Protein AF-A0A8S0FIH6-F1 (afdb_monomer_lite)

Structure (mmCIF, N/CA/C/O backbone):
data_AF-A0A8S0FIH6-F1
#
_entry.id   AF-A0A8S0FIH6-F1
#
loop_
_atom_site.group_PDB
_atom_site.id
_atom_site.type_symbol
_atom_site.label_atom_id
_atom_site.label_alt_id
_atom_site.label_comp_id
_atom_site.label_asym_id
_atom_site.label_entity_id
_atom_site.label_seq_id
_atom_site.pdbx_PDB_ins_code
_atom_site.Cartn_x
_atom_site.Cartn_y
_atom_site.Cartn_z
_atom_site.occupancy
_atom_site.B_iso_or_equiv
_atom_site.auth_seq_id
_atom_site.auth_comp_id
_atom_site.auth_asym_id
_atom_site.auth_atom_id
_atom_site.pdbx_PDB_model_num
ATOM 1 N N . MET A 1 1 ? -17.548 -8.445 -8.875 1.00 59.03 1 MET A N 1
ATOM 2 C CA . MET A 1 1 ? -16.169 -8.984 -8.831 1.00 59.03 1 MET A CA 1
ATOM 3 C C . MET A 1 1 ? -16.052 -10.213 -7.927 1.00 59.03 1 MET A C 1
ATOM 5 O O . MET A 1 1 ? -15.761 -11.276 -8.454 1.00 59.03 1 MET A O 1
ATOM 9 N N . ALA A 1 2 ? -16.353 -10.124 -6.624 1.00 63.91 2 ALA A N 1
ATOM 10 C CA . ALA A 1 2 ? -16.199 -11.248 -5.680 1.00 63.91 2 ALA A CA 1
ATOM 11 C C . ALA A 1 2 ? -16.937 -12.553 -6.061 1.00 63.91 2 ALA A C 1
ATOM 13 O O . ALA A 1 2 ? -16.395 -13.639 -5.888 1.00 63.91 2 ALA A O 1
ATOM 14 N N . SER A 1 3 ? -18.133 -12.471 -6.655 1.00 73.50 3 SER A N 1
ATOM 15 C CA . SER A 1 3 ? -18.874 -13.663 -7.098 1.00 73.50 3 SER A CA 1
ATOM 16 C C . SER A 1 3 ? -18.153 -14.450 -8.201 1.00 73.50 3 SER A C 1
ATOM 18 O O . SER A 1 3 ? -18.226 -15.672 -8.222 1.00 73.50 3 SER A O 1
ATOM 20 N N . ALA A 1 4 ? -17.428 -13.774 -9.102 1.00 76.06 4 ALA A N 1
ATOM 21 C CA . ALA A 1 4 ? -16.747 -14.427 -10.223 1.00 76.06 4 ALA A CA 1
ATOM 22 C C . ALA A 1 4 ? -15.552 -15.266 -9.754 1.00 76.06 4 ALA A C 1
ATOM 24 O O . ALA A 1 4 ? -15.369 -16.393 -10.209 1.00 76.06 4 ALA A O 1
ATOM 25 N N . THR A 1 5 ? -14.767 -14.745 -8.807 1.00 76.31 5 THR A N 1
ATOM 26 C CA . THR A 1 5 ? -13.623 -15.476 -8.248 1.00 76.31 5 THR A CA 1
ATOM 27 C C . THR A 1 5 ? -14.068 -16.649 -7.380 1.00 76.31 5 THR A C 1
ATOM 29 O O . THR A 1 5 ? -13.446 -17.707 -7.424 1.00 76.31 5 THR A O 1
ATOM 32 N N . GLN A 1 6 ? -15.189 -16.518 -6.668 1.00 77.12 6 GLN A N 1
ATOM 33 C CA . GLN A 1 6 ? -15.766 -17.615 -5.890 1.00 77.12 6 GLN A CA 1
ATOM 34 C C . GLN A 1 6 ? -16.326 -18.740 -6.776 1.00 77.12 6 GLN A C 1
ATOM 36 O O . GLN A 1 6 ? -16.062 -19.910 -6.510 1.00 77.12 6 GLN A O 1
ATOM 41 N N . ILE A 1 7 ? -17.043 -18.402 -7.855 1.00 81.19 7 ILE A N 1
ATOM 42 C CA . ILE A 1 7 ? -17.515 -19.390 -8.840 1.00 81.19 7 ILE A CA 1
ATOM 43 C C . ILE A 1 7 ? -16.327 -20.090 -9.500 1.00 81.19 7 ILE A C 1
ATOM 45 O O . ILE A 1 7 ? -16.330 -21.313 -9.598 1.00 81.19 7 ILE A O 1
ATOM 49 N N . GLY A 1 8 ? -15.299 -19.338 -9.904 1.00 78.38 8 GLY A N 1
ATOM 50 C CA . GLY A 1 8 ? -14.087 -19.914 -10.482 1.00 78.38 8 GLY A CA 1
ATOM 51 C C . GLY A 1 8 ? -13.432 -20.937 -9.552 1.00 78.38 8 GLY A C 1
ATOM 52 O O . GLY A 1 8 ? -13.087 -22.032 -9.994 1.00 78.38 8 GLY A O 1
ATOM 53 N N . ALA A 1 9 ? -13.326 -20.614 -8.259 1.00 78.00 9 ALA A N 1
ATOM 54 C CA . ALA A 1 9 ? -12.737 -21.512 -7.269 1.00 78.00 9 ALA A CA 1
ATOM 55 C C . ALA A 1 9 ? -13.544 -22.797 -7.088 1.00 78.00 9 ALA A C 1
ATOM 57 O O . ALA A 1 9 ? -12.965 -23.879 -7.047 1.00 78.00 9 ALA A O 1
ATOM 58 N N . LEU A 1 10 ? -14.873 -22.695 -7.047 1.00 82.50 10 LEU A N 1
ATOM 59 C CA . LEU A 1 10 ? -15.753 -23.861 -6.949 1.00 82.50 10 LEU A CA 1
ATOM 60 C C . LEU A 1 10 ? -15.742 -24.719 -8.220 1.00 82.50 10 LEU A C 1
ATOM 62 O O . LEU A 1 10 ? -15.857 -25.937 -8.138 1.00 82.50 10 LEU A O 1
ATOM 66 N N . ALA A 1 11 ? -15.595 -24.094 -9.387 1.00 84.12 11 ALA A N 1
ATOM 67 C CA . ALA A 1 11 ? -15.548 -24.772 -10.678 1.00 84.12 11 ALA A CA 1
ATOM 68 C C . ALA A 1 11 ? -14.166 -25.369 -11.013 1.00 84.12 11 ALA A C 1
ATOM 70 O O . ALA A 1 11 ? -14.038 -26.053 -12.026 1.00 84.12 11 ALA A O 1
ATOM 71 N N . GLY A 1 12 ? -13.136 -25.110 -10.197 1.00 81.31 12 GLY A N 1
ATOM 72 C CA . GLY A 1 12 ? -11.776 -25.601 -10.433 1.00 81.31 12 GLY A CA 1
ATOM 73 C C . GLY A 1 12 ? -11.140 -25.057 -11.717 1.00 81.31 12 GLY A C 1
ATOM 74 O O . GLY A 1 12 ? -10.350 -25.753 -12.352 1.00 81.31 12 GLY A O 1
ATOM 75 N N . VAL A 1 13 ? -11.507 -23.842 -12.141 1.00 86.06 13 VAL A N 1
ATOM 76 C CA . VAL A 1 13 ? -10.933 -23.240 -13.356 1.00 86.06 13 VAL A CA 1
ATOM 77 C C . VAL A 1 13 ? -9.484 -22.823 -13.120 1.00 86.06 13 VAL A C 1
ATOM 79 O O . VAL A 1 13 ? -9.113 -22.451 -12.014 1.00 86.06 13 VAL A O 1
ATOM 82 N N . SER A 1 14 ? -8.662 -22.819 -14.167 1.00 83.62 14 SER A N 1
ATOM 83 C CA . SER A 1 14 ? -7.271 -22.351 -14.071 1.00 83.62 14 SER A CA 1
ATOM 84 C C . SER A 1 14 ? -7.141 -20.825 -14.071 1.00 83.62 14 SER A C 1
ATOM 86 O O . SER A 1 14 ? -6.125 -20.292 -13.634 1.00 83.62 14 SER A O 1
ATOM 88 N N . ARG A 1 15 ? -8.155 -20.096 -14.563 1.00 86.38 15 ARG A N 1
ATOM 89 C CA . ARG A 1 15 ? -8.112 -18.634 -14.686 1.00 86.38 15 ARG A CA 1
ATOM 90 C C . ARG A 1 15 ? -9.481 -17.987 -14.540 1.00 86.38 15 ARG A C 1
ATOM 92 O O . ARG A 1 15 ? -10.463 -18.459 -15.107 1.00 86.38 15 ARG A O 1
ATOM 99 N N . VAL A 1 16 ? -9.508 -16.840 -13.868 1.00 88.81 16 VAL A N 1
ATOM 100 C CA . VAL A 1 16 ? -10.647 -15.917 -13.833 1.00 88.81 16 VAL A CA 1
ATOM 101 C C . VAL A 1 16 ? -10.225 -14.585 -14.446 1.00 88.81 16 VAL A C 1
ATOM 103 O O . VAL A 1 16 ? -9.198 -14.018 -14.080 1.00 88.81 16 VAL A O 1
ATOM 106 N N . THR A 1 17 ? -11.028 -14.059 -15.370 1.00 88.56 17 THR A N 1
ATOM 107 C CA . THR A 1 17 ? -10.822 -12.724 -15.944 1.00 88.56 17 THR A CA 1
ATOM 108 C C . THR A 1 17 ? -11.896 -11.772 -15.436 1.00 88.56 17 THR A C 1
ATOM 110 O O . THR A 1 17 ? -13.088 -12.028 -15.599 1.00 88.56 17 THR A O 1
ATOM 113 N N . ILE A 1 18 ? -11.475 -10.664 -14.833 1.00 87.19 18 ILE A N 1
ATOM 114 C CA . ILE A 1 18 ? -12.343 -9.551 -14.466 1.00 87.19 18 ILE A CA 1
ATOM 115 C C . ILE A 1 18 ? -12.247 -8.502 -15.563 1.00 87.19 18 ILE A C 1
ATOM 117 O O . ILE A 1 18 ? -11.174 -7.965 -15.839 1.00 87.19 18 ILE A O 1
ATOM 121 N N . TRP A 1 19 ? -13.394 -8.210 -16.157 1.00 85.94 19 TRP A N 1
ATOM 122 C CA . TRP A 1 19 ? -13.560 -7.147 -17.133 1.00 85.94 19 TRP A CA 1
ATOM 123 C C . TRP A 1 19 ? -14.072 -5.890 -16.422 1.00 85.94 19 TRP A C 1
ATOM 125 O O . TRP A 1 19 ? -15.093 -5.946 -15.733 1.00 85.94 19 TRP A O 1
ATOM 135 N N . SER A 1 20 ? -13.347 -4.779 -16.550 1.00 84.19 20 SER A N 1
ATOM 136 C CA . SER A 1 20 ? -13.698 -3.475 -15.972 1.00 84.19 20 SER A CA 1
ATOM 137 C C . SER A 1 20 ? -13.617 -2.361 -17.025 1.00 84.19 20 SER A C 1
ATOM 139 O O . SER A 1 20 ? -13.555 -2.631 -18.228 1.00 84.19 20 SER A O 1
ATOM 141 N N . ASP A 1 21 ? -13.685 -1.107 -16.585 1.00 81.88 21 ASP A N 1
ATOM 142 C CA . ASP A 1 21 ? -13.523 0.108 -17.388 1.00 81.88 21 ASP A CA 1
ATOM 143 C C . ASP A 1 21 ? -12.054 0.542 -17.555 1.00 81.88 21 ASP A C 1
ATOM 145 O O . ASP A 1 21 ? -11.777 1.532 -18.229 1.00 81.88 21 ASP A O 1
ATOM 149 N N . VAL A 1 22 ? -11.106 -0.199 -16.972 1.00 80.12 22 VAL A N 1
ATOM 150 C CA . VAL A 1 22 ? -9.663 0.061 -17.055 1.00 80.12 22 VAL A CA 1
ATOM 151 C C . VAL A 1 22 ? -8.903 -1.193 -17.488 1.00 80.12 22 VAL A C 1
ATOM 153 O O . VAL A 1 22 ? -9.323 -2.315 -17.221 1.00 80.12 22 VAL A O 1
ATOM 156 N N . ALA A 1 23 ? -7.757 -1.019 -18.152 1.00 81.31 23 ALA A N 1
ATOM 157 C CA . ALA A 1 23 ? -6.967 -2.141 -18.678 1.00 81.31 23 ALA A CA 1
ATOM 158 C C . ALA A 1 23 ? -6.368 -3.040 -17.583 1.00 81.31 23 ALA A C 1
ATOM 160 O O . ALA A 1 23 ? -6.102 -4.214 -17.826 1.00 81.31 23 ALA A O 1
ATOM 161 N N . GLY A 1 24 ? -6.175 -2.512 -16.374 1.00 87.19 24 GLY A N 1
ATOM 162 C CA . GLY A 1 24 ? -5.597 -3.236 -15.250 1.00 87.19 24 GLY A CA 1
ATOM 163 C C . GLY A 1 24 ? -5.161 -2.294 -14.132 1.00 87.19 24 GLY A C 1
ATOM 164 O O . GLY A 1 24 ? -5.742 -1.223 -13.950 1.00 87.19 24 GLY A O 1
ATOM 165 N N . VAL A 1 25 ? -4.138 -2.698 -13.383 1.00 88.50 25 VAL A N 1
ATOM 166 C CA . VAL A 1 25 ? -3.516 -1.887 -12.331 1.00 88.50 25 VAL A CA 1
ATOM 167 C C . VAL A 1 25 ? -2.371 -1.074 -12.920 1.00 88.50 25 VAL A C 1
ATOM 169 O O . VAL A 1 25 ? -1.503 -1.612 -13.604 1.00 88.50 25 VAL A O 1
ATOM 172 N N . TYR A 1 26 ? -2.351 0.218 -12.615 1.00 88.25 26 TYR A N 1
ATOM 173 C CA . TYR A 1 26 ? -1.292 1.139 -13.010 1.00 88.25 26 TYR A CA 1
ATOM 174 C C . TYR A 1 26 ? -0.376 1.461 -11.822 1.00 88.25 26 TYR A C 1
ATOM 176 O O . TYR A 1 26 ? -0.773 1.331 -10.664 1.00 88.25 26 TYR A O 1
ATOM 184 N N . SER A 1 27 ? 0.841 1.930 -12.102 1.00 90.12 27 SER A N 1
ATOM 185 C CA . SER A 1 27 ? 1.808 2.387 -11.089 1.00 90.12 27 SER A CA 1
ATOM 186 C C . SER A 1 27 ? 1.328 3.596 -10.267 1.00 90.12 27 SER A C 1
ATOM 188 O O . SER A 1 27 ? 1.913 3.917 -9.239 1.00 90.12 27 SER A O 1
ATOM 190 N N . ALA A 1 28 ? 0.305 4.302 -10.743 1.00 91.12 28 ALA A N 1
ATOM 191 C CA . ALA A 1 28 ? -0.439 5.357 -10.058 1.00 91.12 28 ALA A CA 1
ATOM 192 C C . ALA A 1 28 ? -1.816 5.491 -10.724 1.00 91.12 28 ALA A C 1
ATOM 194 O O . ALA A 1 28 ? -2.019 4.931 -11.800 1.00 91.12 28 ALA A O 1
ATOM 195 N N . ASP A 1 29 ? -2.752 6.241 -10.136 1.00 88.62 29 ASP A N 1
ATOM 196 C CA . ASP A 1 29 ? -4.001 6.581 -10.833 1.00 88.62 29 ASP A CA 1
ATOM 197 C C . ASP A 1 29 ? -3.681 7.416 -12.095 1.00 88.62 29 ASP A C 1
ATOM 199 O O . ASP A 1 29 ? -3.200 8.548 -11.952 1.00 88.62 29 ASP A O 1
ATOM 203 N N . PRO A 1 30 ? -3.949 6.912 -13.319 1.00 86.38 30 PRO A N 1
ATOM 204 C CA . PRO A 1 30 ? -3.637 7.624 -14.560 1.00 86.38 30 PRO A CA 1
ATOM 205 C C . PRO A 1 30 ? -4.423 8.934 -14.722 1.00 86.38 30 PRO A C 1
ATOM 207 O O . PRO A 1 30 ? -4.057 9.775 -15.542 1.00 86.38 30 PRO A O 1
ATOM 210 N N . ARG A 1 31 ? -5.490 9.141 -13.935 1.00 86.00 31 ARG A N 1
ATOM 211 C CA . ARG A 1 31 ? -6.242 10.405 -13.887 1.00 86.00 31 ARG A CA 1
ATOM 212 C C . ARG A 1 31 ? -5.492 11.493 -13.112 1.00 86.00 31 ARG A C 1
ATOM 214 O O . ARG A 1 31 ? -5.654 12.663 -13.436 1.00 86.00 31 ARG A O 1
ATOM 221 N N . LYS A 1 32 ? -4.670 11.111 -12.122 1.00 86.94 32 LYS A N 1
ATOM 222 C CA . LYS A 1 32 ? -3.845 12.021 -11.298 1.00 86.94 32 LYS A CA 1
ATOM 223 C C . LYS A 1 32 ? -2.401 12.125 -11.802 1.00 86.94 32 LYS A C 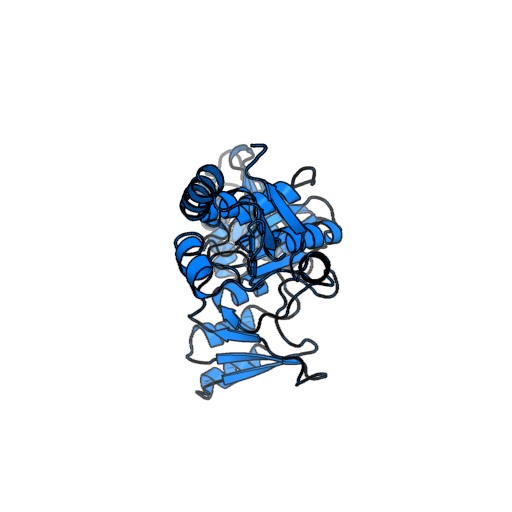1
ATOM 225 O O . LYS A 1 32 ? -1.750 13.150 -11.620 1.00 86.94 32 LYS A O 1
ATOM 230 N N . VAL A 1 33 ? -1.877 11.066 -12.422 1.00 89.00 33 VAL A N 1
ATOM 231 C CA . VAL A 1 33 ? -0.487 10.976 -12.887 1.00 89.00 33 VAL A CA 1
ATOM 232 C C . VAL A 1 33 ? -0.456 10.535 -14.348 1.00 89.00 33 VAL A C 1
ATOM 234 O O . VAL A 1 33 ? -0.710 9.377 -14.660 1.00 89.00 33 VAL A O 1
ATOM 237 N N . LYS A 1 34 ? -0.105 11.454 -15.254 1.00 83.94 34 LYS A N 1
ATOM 238 C CA . LYS A 1 34 ? -0.126 11.201 -16.707 1.00 83.94 34 LYS A CA 1
ATOM 239 C C . LYS A 1 34 ? 0.860 10.121 -17.159 1.00 83.94 34 LYS A C 1
ATOM 241 O O . LYS A 1 34 ? 0.544 9.364 -18.068 1.00 83.94 34 LYS A O 1
ATOM 246 N N . ASP A 1 35 ? 2.009 10.029 -16.495 1.00 82.25 35 ASP A N 1
ATOM 247 C CA . ASP A 1 35 ? 3.067 9.060 -16.808 1.00 82.25 35 ASP A CA 1
ATOM 248 C C . ASP A 1 35 ? 2.856 7.707 -16.096 1.00 82.25 35 ASP A C 1
ATOM 250 O O . ASP A 1 35 ? 3.792 6.923 -15.939 1.00 82.25 35 ASP A O 1
ATOM 254 N N . ALA A 1 36 ? 1.645 7.425 -15.600 1.00 85.56 36 ALA A N 1
ATOM 255 C CA . ALA A 1 36 ? 1.346 6.155 -14.953 1.00 85.56 36 ALA A CA 1
ATOM 256 C C . ALA A 1 36 ? 1.434 4.990 -15.954 1.00 85.56 36 ALA A C 1
ATOM 258 O O . ALA A 1 36 ? 0.768 4.978 -16.989 1.00 85.56 36 ALA A O 1
ATOM 259 N N . CYS A 1 37 ? 2.210 3.966 -15.606 1.00 85.56 37 CYS A N 1
ATOM 260 C CA . CYS A 1 37 ? 2.438 2.797 -16.450 1.00 85.56 37 CYS A CA 1
ATOM 261 C C . CYS A 1 37 ? 1.528 1.636 -16.040 1.00 85.56 37 CYS A C 1
ATOM 263 O O . CYS A 1 37 ? 1.366 1.367 -14.848 1.00 85.56 37 CYS A O 1
ATOM 265 N N . LEU A 1 38 ? 0.973 0.918 -17.021 1.00 85.62 38 LEU A N 1
ATOM 266 C CA . LEU A 1 38 ? 0.233 -0.322 -16.781 1.00 85.62 38 LEU A CA 1
ATOM 267 C C . LEU A 1 38 ? 1.194 -1.405 -16.269 1.00 85.62 38 LEU A C 1
ATOM 269 O O . LEU A 1 38 ? 2.239 -1.648 -16.873 1.00 85.62 38 LEU A O 1
ATOM 273 N N . LEU A 1 39 ? 0.827 -2.080 -15.181 1.00 86.69 39 LEU A N 1
ATOM 274 C CA . LEU A 1 39 ? 1.594 -3.188 -14.623 1.00 86.69 39 LEU A CA 1
ATOM 275 C C . LEU A 1 39 ? 1.114 -4.504 -15.256 1.00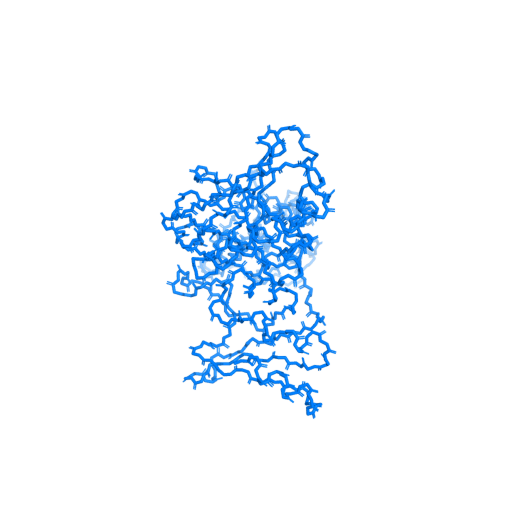 86.69 39 LEU A C 1
ATOM 277 O O . LEU A 1 39 ? -0.019 -4.916 -14.995 1.00 86.69 39 LEU A O 1
ATOM 281 N N . PRO A 1 40 ? 1.931 -5.194 -16.075 1.00 84.00 40 PRO A N 1
ATOM 282 C CA . PRO A 1 40 ? 1.511 -6.438 -16.725 1.00 84.00 40 PRO A CA 1
ATOM 283 C C . PRO A 1 40 ? 1.369 -7.596 -15.729 1.00 84.00 40 PRO A C 1
ATOM 285 O O . PRO A 1 40 ? 0.580 -8.517 -15.946 1.00 84.00 40 PRO A O 1
ATOM 288 N N . LEU A 1 41 ? 2.116 -7.533 -14.626 1.00 84.94 41 LEU A N 1
ATOM 289 C CA . LEU A 1 41 ? 2.153 -8.534 -13.574 1.00 84.94 41 LEU A CA 1
ATOM 290 C C . LEU A 1 41 ? 2.141 -7.847 -12.206 1.00 84.94 41 LEU A C 1
ATOM 292 O O . LEU A 1 41 ? 2.854 -6.862 -12.007 1.00 84.94 41 LEU A O 1
ATOM 296 N N . LEU A 1 42 ? 1.354 -8.377 -11.273 1.00 86.38 42 LEU A N 1
ATOM 297 C CA . LEU A 1 42 ? 1.264 -7.900 -9.896 1.00 86.38 42 LEU A CA 1
ATOM 298 C C . LEU A 1 42 ? 1.200 -9.092 -8.939 1.00 86.38 42 LEU A C 1
ATOM 300 O O . LEU A 1 42 ? 0.510 -10.075 -9.215 1.00 86.38 42 LEU A O 1
ATOM 304 N N . ARG A 1 43 ? 1.895 -9.024 -7.803 1.00 86.25 43 ARG A N 1
ATOM 305 C CA . ARG A 1 43 ? 1.789 -10.093 -6.808 1.00 86.25 43 ARG A CA 1
ATOM 306 C C . ARG A 1 43 ? 0.448 -10.025 -6.085 1.00 86.25 43 ARG A C 1
ATOM 308 O O . ARG A 1 43 ? -0.116 -8.951 -5.881 1.00 86.25 43 ARG A O 1
ATOM 315 N N . LEU A 1 44 ? -0.055 -11.174 -5.650 1.00 86.94 44 LEU A N 1
ATOM 316 C CA . LEU A 1 44 ? -1.323 -11.260 -4.927 1.00 86.94 44 LEU A CA 1
ATOM 317 C C . LEU A 1 44 ? -1.318 -10.464 -3.613 1.00 86.94 44 LEU A C 1
ATOM 319 O O . LEU A 1 44 ? -2.338 -9.881 -3.244 1.00 86.94 44 LEU A O 1
ATOM 323 N N . ASP A 1 45 ? -0.188 -10.425 -2.913 1.00 87.25 45 ASP A N 1
ATOM 324 C CA . ASP A 1 45 ? -0.023 -9.668 -1.673 1.00 87.25 45 ASP A CA 1
ATOM 325 C C . ASP A 1 45 ? 0.001 -8.150 -1.929 1.00 87.25 45 ASP A C 1
ATOM 327 O O . ASP A 1 45 ? -0.717 -7.408 -1.262 1.00 87.25 45 ASP A O 1
ATOM 331 N N . GLU A 1 46 ? 0.696 -7.695 -2.974 1.00 89.25 46 GLU A N 1
ATOM 332 C CA . GLU A 1 46 ? 0.652 -6.304 -3.453 1.00 89.25 46 GLU A CA 1
ATOM 333 C C . GLU A 1 46 ? -0.759 -5.893 -3.895 1.00 89.25 46 GLU A C 1
ATOM 335 O O . GLU A 1 46 ? -1.235 -4.819 -3.533 1.00 89.25 46 GLU A O 1
ATOM 340 N N . ALA A 1 47 ? -1.458 -6.757 -4.635 1.00 89.12 47 ALA A N 1
ATOM 341 C CA . ALA A 1 47 ? -2.839 -6.531 -5.055 1.00 89.12 47 ALA A CA 1
ATOM 342 C C . ALA A 1 47 ? -3.792 -6.446 -3.853 1.00 89.12 47 ALA A C 1
ATOM 344 O O . ALA A 1 47 ? -4.691 -5.605 -3.835 1.00 89.12 47 ALA A O 1
ATOM 345 N N . SER A 1 48 ? -3.588 -7.296 -2.842 1.00 88.31 48 SER A N 1
ATOM 346 C CA . SER A 1 48 ? -4.383 -7.305 -1.608 1.00 88.31 48 SER A CA 1
ATOM 347 C C . SER A 1 48 ? -4.166 -6.036 -0.796 1.00 88.31 48 SER A C 1
ATOM 349 O O . SER A 1 48 ? -5.124 -5.447 -0.294 1.00 88.31 48 SER A O 1
ATOM 351 N N . GLU A 1 49 ? -2.918 -5.586 -0.709 1.00 90.12 49 GLU A N 1
ATOM 352 C CA . GLU A 1 49 ? -2.556 -4.373 0.010 1.00 90.12 49 GLU A CA 1
ATOM 353 C C . GLU A 1 49 ? -3.042 -3.112 -0.719 1.00 90.12 49 GLU A C 1
ATOM 355 O O . GLU A 1 49 ? -3.583 -2.200 -0.092 1.00 90.12 49 GLU A O 1
ATOM 360 N N . LEU A 1 50 ? -2.962 -3.091 -2.052 1.00 90.31 50 LEU A N 1
ATOM 361 C CA . LEU A 1 50 ? -3.534 -2.031 -2.880 1.00 90.31 50 LEU A CA 1
ATOM 362 C C . LEU A 1 50 ? -5.067 -1.968 -2.751 1.00 90.31 50 LEU A C 1
ATOM 364 O O . LEU A 1 50 ? -5.635 -0.883 -2.634 1.00 90.31 50 LEU A O 1
ATOM 368 N N . ALA A 1 51 ? -5.738 -3.123 -2.745 1.00 87.50 51 ALA A N 1
ATOM 369 C CA . ALA A 1 51 ? -7.186 -3.211 -2.569 1.00 87.50 51 ALA A CA 1
ATOM 370 C C . ALA A 1 51 ? -7.633 -2.727 -1.181 1.00 87.50 51 ALA A C 1
ATOM 372 O O . ALA A 1 51 ? -8.711 -2.152 -1.041 1.00 87.50 51 ALA A O 1
ATOM 373 N N . ARG A 1 52 ? -6.803 -2.943 -0.150 1.00 88.12 52 ARG A N 1
ATOM 374 C CA . ARG A 1 52 ? -7.019 -2.379 1.187 1.00 88.12 52 ARG A CA 1
ATOM 375 C C . ARG A 1 52 ? -6.862 -0.862 1.179 1.00 88.12 52 ARG A C 1
ATOM 377 O O . ARG A 1 52 ? -7.694 -0.185 1.761 1.00 88.12 52 ARG A O 1
ATOM 384 N N . LEU A 1 53 ? -5.844 -0.331 0.501 1.00 88.31 53 LEU A N 1
ATOM 385 C CA . LEU A 1 53 ? -5.579 1.109 0.362 1.00 88.31 53 LEU A CA 1
ATOM 386 C C . LEU A 1 53 ? -6.490 1.806 -0.669 1.00 88.31 53 LEU A C 1
ATOM 388 O O . LEU A 1 53 ? -6.132 2.855 -1.204 1.00 88.31 53 LEU A O 1
ATOM 392 N N . ALA A 1 54 ? -7.673 1.227 -0.909 1.00 63.53 54 ALA A N 1
ATOM 393 C CA . ALA A 1 54 ? -8.769 1.790 -1.688 1.00 63.53 54 ALA A CA 1
ATOM 394 C C . ALA A 1 54 ? -8.385 2.201 -3.120 1.00 63.53 54 ALA A C 1
ATOM 396 O O . ALA A 1 54 ? -8.744 3.279 -3.591 1.00 63.53 54 ALA A O 1
ATOM 397 N N . ALA A 1 55 ? -7.694 1.322 -3.854 1.00 61.50 55 ALA A N 1
ATOM 398 C CA . ALA A 1 55 ? -7.634 1.477 -5.302 1.00 61.50 55 ALA A CA 1
ATOM 399 C C . ALA A 1 55 ? -9.003 1.148 -5.930 1.00 61.50 55 ALA A C 1
ATOM 401 O O . ALA A 1 55 ? -9.517 0.047 -5.715 1.00 61.50 55 ALA A O 1
ATOM 402 N N . PRO A 1 56 ? -9.571 2.029 -6.775 1.00 56.34 56 PRO A N 1
ATOM 403 C CA . PRO A 1 56 ? -10.920 1.872 -7.337 1.00 56.34 56 PRO A CA 1
ATOM 404 C C . PRO A 1 56 ? -11.110 0.613 -8.205 1.00 56.34 56 PRO A C 1
ATOM 406 O O . PRO A 1 56 ? -12.233 0.247 -8.538 1.00 56.34 56 PRO A O 1
ATOM 409 N N . VAL A 1 57 ? -10.022 -0.071 -8.566 1.00 57.84 57 VAL A N 1
ATOM 410 C CA . VAL A 1 57 ? -10.002 -1.192 -9.516 1.00 57.84 57 VAL A CA 1
ATOM 411 C C . VAL A 1 57 ? -10.135 -2.559 -8.832 1.00 57.84 57 VAL A C 1
ATOM 413 O O . VAL A 1 57 ? -10.611 -3.512 -9.448 1.00 57.84 57 VAL A O 1
ATOM 416 N N . LEU A 1 58 ? -9.735 -2.690 -7.561 1.00 68.25 58 LEU A N 1
ATOM 417 C CA . LEU A 1 58 ? -9.652 -3.980 -6.869 1.00 68.25 58 LEU A CA 1
ATOM 418 C C . LEU A 1 58 ? -10.279 -3.909 -5.481 1.00 68.25 58 LEU A C 1
ATOM 420 O O . LEU A 1 58 ? -9.860 -3.135 -4.631 1.00 68.25 58 LEU A O 1
ATOM 424 N N . HIS A 1 59 ? -11.247 -4.788 -5.222 1.00 70.25 59 HIS A N 1
ATOM 425 C CA . HIS A 1 59 ? -11.846 -4.930 -3.896 1.00 70.25 59 HIS A CA 1
ATOM 426 C C . HIS A 1 59 ? -11.271 -6.156 -3.182 1.00 70.25 59 HIS A C 1
ATOM 428 O O . HIS A 1 59 ? -11.296 -7.246 -3.756 1.00 70.25 59 HIS A O 1
ATOM 434 N N . ALA A 1 60 ? -10.838 -6.022 -1.923 1.00 67.44 60 ALA A N 1
ATOM 435 C CA . ALA A 1 60 ? -10.147 -7.081 -1.172 1.00 67.44 60 ALA A CA 1
ATOM 436 C C . ALA A 1 60 ? -10.916 -8.421 -1.149 1.00 67.44 60 ALA A C 1
ATOM 438 O O . ALA A 1 60 ? -10.337 -9.486 -1.356 1.00 67.44 60 ALA A O 1
ATOM 439 N N . ARG A 1 61 ? -12.253 -8.369 -1.022 1.00 66.88 61 ARG A N 1
ATOM 440 C CA . ARG A 1 61 ? -13.142 -9.555 -1.091 1.00 66.88 61 ARG A CA 1
ATOM 441 C C . ARG A 1 61 ? -13.043 -10.348 -2.401 1.00 66.88 61 ARG A C 1
ATOM 443 O O . ARG A 1 61 ? -13.411 -11.513 -2.439 1.00 66.88 61 ARG A O 1
ATOM 450 N N . THR A 1 62 ? -12.576 -9.727 -3.479 1.00 71.31 62 THR A N 1
ATOM 451 C CA . THR A 1 62 ? -12.388 -10.383 -4.780 1.00 71.31 62 THR A CA 1
ATOM 452 C C . THR A 1 62 ? -11.162 -11.287 -4.783 1.00 71.31 62 THR A C 1
ATOM 454 O O . THR A 1 62 ? -11.173 -12.315 -5.454 1.00 71.31 62 THR A O 1
ATOM 457 N N . LEU A 1 63 ? -10.129 -10.923 -4.023 1.00 76.31 63 LEU A N 1
ATOM 458 C CA . LEU A 1 63 ? -8.859 -11.644 -3.974 1.00 76.31 63 LEU A CA 1
ATOM 459 C C . LEU A 1 63 ? -8.905 -12.825 -2.998 1.00 76.31 63 LEU A C 1
ATOM 461 O O . LEU A 1 63 ? -8.214 -13.811 -3.214 1.00 76.31 63 LEU A O 1
ATOM 465 N N . GLN A 1 64 ? -9.769 -12.777 -1.979 1.00 74.50 64 GLN A N 1
ATOM 466 C CA . GLN A 1 64 ? -9.861 -13.814 -0.943 1.00 74.50 64 GLN A CA 1
ATOM 467 C C . GLN A 1 64 ? -10.090 -15.245 -1.481 1.00 74.50 64 GLN A C 1
ATOM 469 O O . GLN A 1 64 ? -9.380 -16.142 -1.026 1.00 74.50 64 GLN A O 1
ATOM 474 N N . PRO A 1 65 ? -10.994 -15.503 -2.454 1.00 67.69 65 PRO A N 1
ATOM 475 C CA . PRO A 1 65 ? -11.136 -16.840 -3.041 1.00 67.69 65 PRO A CA 1
ATOM 476 C C . PRO A 1 65 ? -9.879 -17.282 -3.798 1.00 67.69 65 PRO A C 1
ATOM 478 O O . PRO A 1 65 ? -9.495 -18.447 -3.740 1.00 67.69 65 PRO A O 1
ATOM 481 N N . VAL A 1 66 ? -9.203 -16.331 -4.450 1.00 74.12 66 VAL A N 1
ATOM 482 C CA . VAL A 1 66 ? -7.977 -16.571 -5.220 1.00 74.12 66 VAL A CA 1
ATOM 483 C C . VAL A 1 66 ? -6.806 -16.905 -4.294 1.00 74.12 66 VAL A C 1
ATOM 485 O O . VAL A 1 66 ? -6.010 -17.773 -4.628 1.00 74.12 66 VAL A O 1
ATOM 488 N N . SER A 1 67 ? -6.751 -16.321 -3.089 1.00 73.00 67 SER A N 1
ATOM 489 C CA . SER A 1 67 ? -5.741 -16.610 -2.058 1.00 73.00 67 SER A CA 1
ATOM 490 C C . SER A 1 67 ? -5.763 -18.045 -1.527 1.00 73.00 67 SER A C 1
ATOM 492 O O . SER A 1 67 ? -4.754 -18.503 -0.987 1.00 73.00 67 SER A O 1
ATOM 494 N N . GLY A 1 68 ? -6.848 -18.803 -1.731 1.00 69.75 68 GLY A N 1
ATOM 495 C CA . GLY A 1 68 ? -6.967 -20.227 -1.368 1.00 69.75 68 GLY A CA 1
ATOM 496 C C . GLY A 1 68 ? -6.798 -21.236 -2.519 1.00 69.75 68 GLY A C 1
ATOM 497 O O . GLY A 1 68 ? -6.541 -22.402 -2.250 1.00 69.75 68 GLY A O 1
ATOM 498 N N . SER A 1 69 ? -6.900 -20.798 -3.780 1.00 71.56 69 SER A N 1
ATOM 499 C CA . SER A 1 69 ? -6.840 -21.636 -4.994 1.00 71.56 69 SER A CA 1
ATOM 500 C C . SER A 1 69 ? -5.639 -21.396 -5.934 1.00 71.56 69 SER A C 1
ATOM 502 O O . SER A 1 69 ? -5.091 -20.298 -5.967 1.00 71.56 69 SER A O 1
ATOM 504 N N . GLU A 1 70 ? -5.342 -22.340 -6.828 1.00 75.50 70 GLU A N 1
ATOM 505 C CA . GLU A 1 70 ? -4.370 -22.208 -7.943 1.00 75.50 70 GLU A CA 1
ATOM 506 C C . GLU A 1 70 ? -4.884 -21.355 -9.130 1.00 75.50 70 GLU A C 1
ATOM 508 O O . GLU A 1 70 ? -4.455 -21.517 -10.268 1.00 75.50 70 GLU A O 1
ATOM 513 N N . ILE A 1 71 ? -5.860 -20.476 -8.895 1.00 81.31 71 ILE A N 1
ATOM 514 C CA . ILE A 1 71 ? -6.478 -19.663 -9.948 1.00 81.31 71 ILE A CA 1
ATOM 515 C C . ILE A 1 71 ? -5.600 -18.458 -10.262 1.00 81.31 71 ILE A C 1
ATOM 517 O O . ILE A 1 71 ? -5.332 -17.642 -9.381 1.00 81.31 71 ILE A O 1
ATOM 521 N N . ASP A 1 72 ? -5.285 -18.268 -11.540 1.00 81.88 72 ASP A N 1
ATOM 522 C CA . ASP A 1 72 ? -4.754 -17.001 -12.033 1.00 81.88 72 ASP A CA 1
ATOM 523 C C . ASP A 1 72 ? -5.875 -15.966 -12.164 1.00 81.88 72 ASP A C 1
ATOM 525 O O . ASP A 1 72 ? -6.923 -16.231 -12.765 1.00 81.88 72 ASP A O 1
ATOM 529 N N . LEU A 1 73 ? -5.644 -14.748 -11.676 1.00 88.00 73 LEU A N 1
ATOM 530 C CA . LEU A 1 73 ? -6.576 -13.640 -11.868 1.00 88.00 73 LEU A CA 1
ATOM 531 C C . LEU A 1 73 ? -6.039 -12.680 -12.932 1.00 88.00 73 LEU A C 1
ATOM 533 O O . LEU A 1 73 ? -4.897 -12.240 -12.866 1.00 88.00 73 LEU A O 1
ATOM 537 N N . GLN A 1 74 ? -6.864 -12.328 -13.914 1.00 89.25 74 GLN A N 1
ATOM 538 C CA . GLN A 1 74 ? -6.509 -11.367 -14.959 1.00 89.25 74 GLN A CA 1
ATOM 539 C C . GLN A 1 74 ? -7.491 -10.198 -14.970 1.00 89.25 74 GLN A C 1
ATOM 541 O O . GLN A 1 74 ? -8.700 -10.408 -14.935 1.00 89.25 74 GLN A O 1
ATOM 546 N N . LEU A 1 75 ? -6.982 -8.974 -15.056 1.00 89.06 75 LEU A N 1
ATOM 547 C CA . LEU A 1 75 ? -7.771 -7.753 -15.208 1.00 89.06 75 LEU A CA 1
ATOM 548 C C . LEU A 1 75 ? -7.669 -7.259 -16.649 1.00 89.06 75 LEU A C 1
ATOM 550 O O . LEU A 1 75 ? -6.563 -7.221 -17.191 1.00 89.06 75 LEU A O 1
ATOM 554 N N . ARG A 1 76 ? -8.801 -6.905 -17.265 1.00 88.00 76 ARG A N 1
ATOM 555 C CA . ARG A 1 76 ? -8.866 -6.368 -18.634 1.00 88.00 76 ARG A CA 1
ATOM 556 C C . ARG A 1 76 ? -9.905 -5.259 -18.755 1.00 88.00 76 ARG A C 1
ATOM 558 O O . ARG A 1 76 ? -10.900 -5.256 -18.032 1.00 88.00 76 ARG A O 1
ATOM 565 N N . CYS A 1 77 ? -9.716 -4.390 -19.745 1.00 87.19 77 CYS A N 1
ATOM 566 C CA . CYS A 1 77 ? -10.707 -3.382 -20.111 1.00 87.19 77 CYS A CA 1
ATOM 567 C C . CYS A 1 77 ? -11.752 -3.960 -21.070 1.00 87.19 77 CYS A C 1
ATOM 569 O O . CYS A 1 77 ? -11.402 -4.571 -22.079 1.00 87.19 77 CYS A O 1
ATOM 571 N N . SER A 1 78 ? -13.028 -3.701 -20.794 1.00 86.50 78 SER A N 1
ATOM 572 C CA . SER A 1 78 ? -14.154 -4.078 -21.663 1.00 86.50 78 SER A CA 1
ATOM 573 C C . SER A 1 78 ? -14.249 -3.200 -22.913 1.00 86.50 78 SER A C 1
ATOM 575 O O . SER A 1 78 ? -14.709 -3.660 -23.953 1.00 86.50 78 SER A O 1
ATOM 577 N N . TYR A 1 79 ? -13.813 -1.940 -22.815 1.00 84.06 79 TYR A N 1
ATOM 578 C CA . TYR A 1 79 ? -13.860 -0.970 -23.914 1.00 84.06 79 TYR A CA 1
ATOM 579 C C . TYR A 1 79 ? -12.650 -1.072 -24.846 1.00 84.06 79 TYR A C 1
ATOM 581 O O . TYR A 1 79 ? -12.755 -0.769 -26.031 1.00 84.06 79 TYR A O 1
ATOM 589 N N . THR A 1 80 ? -11.503 -1.501 -24.316 1.00 82.81 80 THR A N 1
ATOM 590 C CA . THR A 1 80 ? -10.224 -1.559 -25.037 1.00 82.81 80 THR A CA 1
ATOM 591 C C . THR A 1 80 ? -9.479 -2.871 -24.741 1.00 82.81 80 THR A C 1
ATOM 593 O O . THR A 1 80 ? -8.461 -2.875 -24.045 1.00 82.81 80 THR A O 1
ATOM 596 N N . PRO A 1 81 ? -9.954 -4.018 -25.268 1.00 81.88 81 PRO A N 1
ATOM 597 C CA . PRO A 1 81 ? -9.400 -5.336 -24.939 1.00 81.88 81 PRO A CA 1
ATOM 598 C C . PRO A 1 81 ? -7.916 -5.512 -25.292 1.00 81.88 81 PRO A C 1
ATOM 600 O O . PRO A 1 81 ? -7.234 -6.317 -24.653 1.00 81.88 81 PRO A O 1
ATOM 603 N N . ASP A 1 82 ? -7.421 -4.754 -26.274 1.00 82.88 82 ASP A N 1
ATOM 604 C CA . ASP A 1 82 ? -6.047 -4.825 -26.787 1.00 82.88 82 ASP A CA 1
ATOM 605 C C . ASP A 1 82 ? -5.066 -3.883 -26.062 1.00 82.88 82 ASP A C 1
ATOM 607 O O . ASP A 1 82 ? -3.867 -3.926 -26.320 1.00 82.88 82 ASP A O 1
ATOM 611 N N . GLN A 1 83 ? -5.533 -3.066 -25.106 1.00 77.50 83 GLN A N 1
ATOM 612 C CA . GLN A 1 83 ? -4.708 -2.095 -24.360 1.00 77.50 83 GLN A CA 1
ATOM 613 C C . GLN A 1 83 ? -3.777 -2.746 -23.313 1.00 77.50 83 GLN A C 1
ATOM 615 O O . GLN A 1 83 ? -3.085 -2.060 -22.562 1.00 77.50 83 GLN A O 1
ATOM 620 N N . GLY A 1 84 ? -3.748 -4.077 -23.259 1.00 85.69 84 GLY A N 1
ATOM 621 C CA . GLY A 1 84 ? -3.000 -4.858 -22.282 1.00 85.69 84 GLY A CA 1
ATOM 622 C C . GLY A 1 84 ? -3.874 -5.382 -21.144 1.00 85.69 84 GLY A C 1
ATOM 623 O O . GLY A 1 84 ? -5.103 -5.329 -21.183 1.00 85.69 84 GLY A O 1
ATOM 624 N N . SER A 1 85 ? -3.218 -5.968 -20.145 1.00 88.31 85 SER A N 1
ATOM 625 C CA . SER A 1 85 ? -3.875 -6.573 -18.986 1.00 88.31 85 SER A CA 1
ATOM 626 C C . SER A 1 85 ? -2.916 -6.664 -17.810 1.00 88.31 85 SER A C 1
ATOM 628 O O . SER A 1 85 ? -1.720 -6.844 -18.031 1.00 88.31 85 SER A O 1
ATOM 630 N N . THR A 1 86 ? -3.441 -6.674 -16.588 1.00 88.19 86 THR A N 1
ATOM 631 C CA . THR A 1 86 ? -2.669 -7.066 -15.399 1.00 88.19 86 THR A CA 1
ATOM 632 C C . THR A 1 86 ? -2.996 -8.503 -15.030 1.00 88.19 86 THR A C 1
ATOM 634 O O . THR A 1 86 ? -4.164 -8.837 -14.822 1.00 88.19 86 THR A O 1
ATOM 637 N N . ARG A 1 87 ? -1.979 -9.356 -14.914 1.00 87.94 87 ARG A N 1
ATOM 638 C CA . ARG A 1 87 ? -2.104 -10.691 -14.320 1.00 87.94 87 ARG A CA 1
ATOM 639 C C . ARG A 1 87 ? -1.689 -10.634 -12.850 1.00 87.94 87 ARG A C 1
ATOM 641 O O . ARG A 1 87 ? -0.675 -10.026 -12.521 1.00 87.94 87 ARG A O 1
ATOM 648 N N . ILE A 1 88 ? -2.488 -11.228 -11.973 1.00 87.81 88 ILE A N 1
ATOM 649 C CA . ILE A 1 88 ? -2.222 -11.325 -10.539 1.00 87.81 88 ILE A CA 1
ATOM 650 C C . ILE A 1 88 ? -1.833 -12.768 -10.231 1.00 87.81 88 ILE A C 1
ATOM 652 O O . ILE A 1 88 ? -2.621 -13.683 -10.466 1.00 87.81 88 ILE A O 1
ATOM 656 N N . GLU A 1 89 ? -0.627 -12.950 -9.697 1.00 82.00 89 GLU A N 1
ATOM 657 C CA . GLU A 1 89 ? -0.033 -14.259 -9.402 1.00 82.00 89 GLU A CA 1
ATOM 658 C C . GLU A 1 89 ? 0.393 -14.363 -7.932 1.00 82.00 89 GLU A C 1
ATOM 660 O O . GLU A 1 89 ? 0.725 -13.364 -7.289 1.00 82.00 89 GLU A O 1
ATOM 665 N N . ARG A 1 90 ? 0.422 -15.587 -7.385 1.00 75.50 90 ARG A N 1
ATOM 666 C CA . ARG A 1 90 ? 0.873 -15.833 -6.002 1.00 75.50 90 ARG A CA 1
ATOM 667 C C . ARG A 1 90 ? 2.369 -15.605 -5.826 1.00 75.50 90 ARG A C 1
ATOM 669 O O . ARG A 1 90 ? 2.771 -14.985 -4.846 1.00 75.50 90 ARG A O 1
ATOM 676 N N . VAL A 1 91 ? 3.186 -16.129 -6.741 1.00 66.31 91 VAL A N 1
ATOM 677 C CA . VAL A 1 91 ? 4.647 -16.046 -6.662 1.00 66.31 91 VAL A CA 1
ATOM 678 C C . VAL A 1 91 ? 5.251 -16.053 -8.067 1.00 66.31 91 VAL A C 1
ATOM 680 O O . VAL A 1 91 ? 5.310 -17.096 -8.702 1.00 66.31 91 VAL A O 1
ATOM 683 N N . LEU A 1 92 ? 5.738 -14.893 -8.512 1.00 54.25 92 LEU A N 1
ATOM 684 C CA . LEU A 1 92 ? 7.114 -14.640 -8.966 1.00 54.25 92 LEU A CA 1
ATOM 685 C C . LEU A 1 92 ? 7.180 -13.246 -9.602 1.00 54.25 92 LEU A C 1
ATOM 687 O O . LEU A 1 92 ? 6.631 -12.998 -10.666 1.00 54.25 92 LEU A O 1
ATOM 691 N N . ALA A 1 93 ? 7.935 -12.348 -8.973 1.00 48.56 93 ALA A N 1
ATOM 692 C CA . ALA A 1 93 ? 8.615 -11.261 -9.664 1.00 48.56 93 ALA A CA 1
ATOM 693 C C . ALA A 1 93 ? 9.877 -10.916 -8.873 1.00 48.56 93 ALA A C 1
ATOM 695 O O . ALA A 1 93 ? 9.812 -10.551 -7.696 1.00 48.56 93 ALA A O 1
ATOM 696 N N . SER A 1 94 ? 11.031 -11.048 -9.524 1.00 48.94 94 SER A N 1
ATOM 697 C CA . SER A 1 94 ? 12.268 -10.413 -9.089 1.00 48.94 94 SER A CA 1
ATOM 698 C C . SER A 1 94 ? 12.066 -8.898 -9.093 1.00 48.94 94 SER A C 1
ATOM 700 O O . SER A 1 94 ? 11.649 -8.313 -10.096 1.00 48.94 94 SER A O 1
ATOM 702 N N . GLY A 1 95 ? 12.349 -8.262 -7.965 1.00 57.16 95 GLY A N 1
ATOM 703 C CA . GLY A 1 95 ? 12.285 -6.815 -7.809 1.00 57.16 95 GLY A CA 1
ATOM 704 C C . GLY A 1 95 ? 11.731 -6.455 -6.443 1.00 57.16 95 GLY A C 1
ATOM 705 O O . GLY A 1 95 ? 10.581 -6.747 -6.133 1.00 57.16 95 GLY A O 1
ATOM 706 N N . THR A 1 96 ? 12.577 -5.839 -5.628 1.00 67.06 96 THR A N 1
ATOM 707 C CA . THR A 1 96 ? 12.240 -5.347 -4.293 1.00 67.06 96 THR A CA 1
ATOM 708 C C . THR A 1 96 ? 11.984 -3.851 -4.354 1.00 67.06 96 THR A C 1
ATOM 710 O O . THR A 1 96 ? 12.859 -3.094 -4.782 1.00 67.06 96 THR A O 1
ATOM 713 N N . GLY A 1 97 ? 10.827 -3.396 -3.884 1.00 83.62 97 GLY A N 1
ATOM 714 C CA . GLY A 1 97 ? 10.523 -1.972 -3.826 1.00 83.62 97 GLY A CA 1
ATOM 715 C C . GLY A 1 97 ? 9.088 -1.631 -4.196 1.00 83.62 97 GLY A C 1
ATOM 716 O O . GLY A 1 97 ? 8.266 -2.513 -4.406 1.00 83.62 97 GLY A O 1
ATOM 717 N N . ALA A 1 98 ? 8.794 -0.334 -4.272 1.00 87.25 98 ALA A N 1
ATOM 718 C CA . ALA A 1 98 ? 7.485 0.152 -4.661 1.00 87.25 98 ALA A CA 1
ATOM 719 C C . ALA A 1 98 ? 7.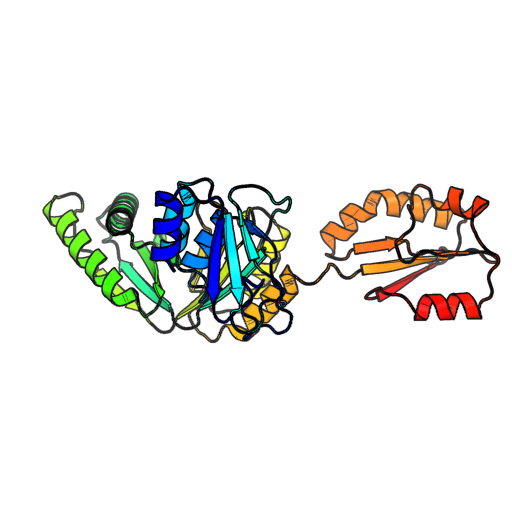209 -0.135 -6.139 1.00 87.25 98 ALA A C 1
ATOM 721 O O . ALA A 1 98 ? 8.064 0.061 -6.999 1.00 87.25 98 ALA A O 1
ATOM 722 N N . ARG A 1 99 ? 5.983 -0.577 -6.407 1.00 88.50 99 ARG A N 1
ATOM 723 C CA . ARG A 1 99 ? 5.413 -0.802 -7.740 1.00 88.50 99 ARG A CA 1
ATOM 724 C C . ARG A 1 99 ? 4.274 0.162 -8.033 1.00 88.50 99 ARG A C 1
ATOM 726 O O . ARG A 1 99 ? 4.021 0.477 -9.192 1.00 88.50 99 ARG A O 1
ATOM 733 N N . ILE A 1 100 ? 3.602 0.621 -6.979 1.00 92.25 100 ILE A N 1
ATOM 734 C CA . ILE A 1 100 ? 2.440 1.495 -7.054 1.00 92.25 100 ILE A CA 1
ATOM 735 C C . ILE A 1 100 ? 2.594 2.634 -6.043 1.00 92.25 100 ILE A C 1
ATOM 737 O O . ILE A 1 100 ? 3.049 2.418 -4.918 1.00 92.25 100 ILE A O 1
ATOM 741 N N . VAL A 1 101 ? 2.173 3.835 -6.423 1.00 93.81 101 VAL A N 1
ATOM 742 C CA . VAL A 1 101 ? 1.813 4.915 -5.498 1.00 93.81 101 VAL A CA 1
ATOM 743 C C . VAL A 1 101 ? 0.313 5.163 -5.584 1.00 93.81 101 VAL A C 1
ATOM 745 O O . VAL A 1 101 ? -0.267 5.148 -6.665 1.00 93.81 101 VAL A O 1
ATOM 748 N N . THR A 1 102 ? -0.330 5.377 -4.444 1.00 92.94 102 THR A N 1
ATOM 749 C CA . THR A 1 102 ? -1.773 5.625 -4.365 1.00 92.94 102 THR A CA 1
ATOM 750 C C . THR A 1 102 ? -2.076 6.722 -3.355 1.00 92.94 102 THR A C 1
ATOM 752 O O . THR A 1 102 ? -1.274 6.992 -2.455 1.00 92.94 102 THR A O 1
ATOM 755 N N . SER A 1 103 ? -3.218 7.384 -3.518 1.00 92.69 103 SER A N 1
ATOM 756 C CA . SER A 1 103 ? -3.685 8.399 -2.586 1.00 92.69 103 SER A CA 1
ATOM 757 C C . SER A 1 103 ? -5.200 8.429 -2.467 1.00 92.69 103 SER A C 1
ATOM 759 O O . SER A 1 103 ? -5.920 8.138 -3.423 1.00 92.69 103 SER A O 1
ATOM 761 N N . HIS A 1 104 ? -5.669 8.842 -1.294 1.00 91.19 104 HIS A N 1
ATOM 762 C CA . HIS A 1 104 ? -7.075 9.052 -0.990 1.00 91.19 104 HIS A CA 1
ATOM 763 C C . HIS A 1 104 ? -7.244 10.432 -0.356 1.00 91.19 104 HIS A C 1
ATOM 765 O O . HIS A 1 104 ? -6.615 10.727 0.658 1.00 91.19 104 HIS A O 1
ATOM 771 N N . ASP A 1 105 ? -8.060 11.287 -0.968 1.00 90.81 105 ASP A N 1
ATOM 772 C CA . ASP A 1 105 ? -8.211 12.686 -0.544 1.00 90.81 105 ASP A CA 1
ATOM 773 C C . ASP A 1 105 ? -9.267 12.873 0.558 1.00 90.81 105 ASP A C 1
ATOM 775 O O . ASP A 1 105 ? -9.296 13.922 1.192 1.00 90.81 105 ASP A O 1
ATOM 779 N N . ASP A 1 106 ? -10.097 11.852 0.795 1.00 91.00 106 ASP A N 1
ATOM 780 C CA . ASP A 1 106 ? -11.158 11.857 1.807 1.00 91.00 106 ASP A CA 1
ATOM 781 C C . ASP A 1 106 ? -11.059 10.634 2.730 1.00 91.00 106 ASP A C 1
ATOM 783 O O . ASP A 1 106 ? -11.643 9.579 2.482 1.00 91.00 106 ASP A O 1
ATOM 787 N N . VAL A 1 107 ? -10.233 10.735 3.769 1.00 94.75 107 VAL A N 1
ATOM 788 C CA . VAL A 1 107 ? -10.146 9.719 4.824 1.00 94.75 107 VAL A CA 1
ATOM 789 C C . VAL A 1 107 ? -10.507 10.317 6.176 1.00 94.75 107 VAL A C 1
ATOM 791 O O . VAL A 1 107 ? -10.388 11.519 6.425 1.00 94.75 107 VAL A O 1
ATOM 794 N N . CYS A 1 108 ? -10.945 9.446 7.073 1.00 96.00 108 CYS A N 1
ATOM 795 C CA . CYS A 1 108 ? -11.303 9.779 8.438 1.00 96.00 108 CYS A CA 1
ATOM 796 C C . CYS A 1 108 ? -10.384 9.058 9.424 1.00 96.00 108 CYS A C 1
ATOM 798 O O . CYS A 1 108 ? -9.924 7.942 9.170 1.00 96.00 108 CYS A O 1
ATOM 800 N N . LEU A 1 109 ? -10.153 9.683 10.575 1.00 97.38 109 LEU A N 1
ATOM 801 C CA . LEU A 1 109 ? -9.480 9.079 11.716 1.00 97.38 109 LEU A CA 1
ATOM 802 C C . LEU A 1 109 ? -10.476 8.830 12.836 1.00 97.38 109 LEU A C 1
ATOM 804 O O . LEU A 1 109 ? -11.111 9.760 13.328 1.00 97.38 109 LEU A O 1
ATOM 808 N N . ILE A 1 110 ? -10.557 7.577 13.267 1.00 97.81 110 ILE A N 1
ATOM 809 C CA . ILE A 1 110 ? -11.156 7.224 14.548 1.00 97.81 110 ILE A CA 1
ATOM 810 C C . ILE A 1 110 ? -10.043 7.264 15.586 1.00 97.81 110 ILE A C 1
ATOM 812 O O . ILE A 1 110 ? -9.085 6.495 15.519 1.00 97.81 110 ILE A O 1
ATOM 816 N N . GLU A 1 111 ? -10.162 8.187 16.523 1.00 97.44 111 GLU A N 1
ATOM 817 C CA . GLU A 1 111 ? -9.237 8.389 17.623 1.00 97.44 111 GLU A CA 1
ATOM 818 C C . GLU A 1 111 ? -9.783 7.715 18.869 1.00 97.44 111 GLU A C 1
ATOM 820 O O . GLU A 1 111 ? -10.920 7.964 19.260 1.00 97.44 111 GLU A O 1
ATOM 825 N N . PHE A 1 112 ? -8.967 6.879 19.495 1.00 96.06 112 PHE A N 1
ATOM 826 C CA . PHE A 1 112 ? -9.275 6.249 20.762 1.00 96.06 112 PHE A CA 1
ATOM 827 C C . PHE A 1 112 ? -8.292 6.725 21.826 1.00 96.06 112 PHE A C 1
ATOM 829 O O . PHE A 1 112 ? -7.103 6.388 21.795 1.00 96.06 112 PHE A O 1
ATOM 836 N N . GLN A 1 113 ? -8.805 7.510 22.768 1.00 95.75 113 GLN A N 1
ATOM 837 C CA . GLN A 1 113 ? -8.056 7.962 23.929 1.00 95.75 113 GLN A CA 1
ATOM 838 C C . GLN A 1 113 ? -8.125 6.885 25.016 1.00 95.75 113 GLN A C 1
ATOM 840 O O . GLN A 1 113 ? -9.169 6.669 25.636 1.00 95.75 113 GLN A O 1
ATOM 845 N N . VAL A 1 114 ? -6.996 6.216 25.254 1.00 92.94 114 VAL A N 1
ATOM 846 C CA . VAL A 1 114 ? -6.861 5.219 26.316 1.00 92.94 114 VAL A CA 1
ATOM 847 C C . VAL A 1 114 ? -6.838 5.948 27.669 1.00 92.94 114 VAL A C 1
ATOM 849 O O . VAL A 1 114 ? -6.065 6.899 27.833 1.00 92.94 114 VAL A O 1
ATOM 852 N N . PRO A 1 115 ? -7.655 5.532 28.656 1.00 91.44 115 PRO A N 1
ATOM 853 C CA . PRO A 1 115 ? -7.592 6.075 30.010 1.00 91.44 115 PRO A CA 1
ATOM 854 C C . PRO A 1 115 ? -6.207 5.872 30.634 1.00 91.44 115 PRO A C 1
ATOM 856 O O . PRO A 1 115 ? -5.653 4.780 30.569 1.00 91.44 115 PRO A O 1
ATOM 859 N N . ALA A 1 116 ? -5.666 6.893 31.304 1.00 86.56 116 ALA A N 1
ATOM 860 C CA . ALA A 1 116 ? -4.299 6.864 31.849 1.00 86.56 116 ALA A CA 1
ATOM 861 C C . ALA A 1 116 ? -4.042 5.745 32.882 1.00 86.56 116 ALA A C 1
ATOM 863 O O . ALA A 1 116 ? -2.906 5.334 33.095 1.00 86.56 116 ALA A O 1
ATOM 864 N N . SER A 1 117 ? -5.093 5.262 33.540 1.00 84.94 117 SER A N 1
ATOM 865 C CA . SER A 1 117 ? -5.066 4.163 34.512 1.00 84.94 117 SER A CA 1
ATOM 866 C C . SER A 1 117 ? -5.174 2.772 33.878 1.00 84.94 117 SER A C 1
ATOM 868 O O . SER A 1 117 ? -5.104 1.772 34.591 1.00 84.94 117 SER A O 1
ATOM 870 N N . GLN A 1 118 ? -5.359 2.688 32.562 1.00 87.19 118 GLN A N 1
ATOM 871 C CA . GLN A 1 118 ? -5.448 1.441 31.817 1.00 87.19 118 GLN A CA 1
ATOM 872 C C . GLN A 1 118 ? -4.117 1.134 31.120 1.00 87.19 118 GLN A C 1
ATOM 874 O O . GLN A 1 118 ? -3.437 2.025 30.621 1.00 87.19 118 GLN A O 1
ATOM 879 N N . ASP A 1 119 ? -3.744 -0.147 31.048 1.00 90.50 119 ASP A N 1
ATOM 880 C CA . ASP A 1 119 ? -2.562 -0.558 30.288 1.00 90.50 119 ASP A CA 1
ATOM 881 C C . ASP A 1 119 ? -2.787 -0.325 28.783 1.00 90.50 119 ASP A C 1
ATOM 883 O O . ASP A 1 119 ? -3.635 -0.963 28.149 1.00 90.50 119 ASP A O 1
ATOM 887 N N . PHE A 1 120 ? -1.987 0.575 28.209 1.00 91.94 120 PHE A N 1
ATOM 888 C CA . PHE A 1 120 ? -2.015 0.923 26.791 1.00 91.94 120 PHE A CA 1
ATOM 889 C C . PHE A 1 120 ? -1.821 -0.278 25.860 1.00 91.94 120 PHE A C 1
ATOM 891 O O . PHE A 1 120 ? -2.502 -0.397 24.841 1.00 91.94 120 PHE A O 1
ATOM 898 N N . LYS A 1 121 ? -0.899 -1.190 26.192 1.00 92.31 121 LYS A N 1
ATOM 899 C CA . LYS A 1 121 ? -0.611 -2.368 25.362 1.00 92.31 121 LYS A CA 1
ATOM 900 C C . LYS A 1 121 ? -1.782 -3.338 25.382 1.00 92.31 121 LYS A C 1
ATOM 902 O O . LYS A 1 121 ? -2.117 -3.901 24.340 1.00 92.31 121 LYS A O 1
ATOM 907 N N . LEU A 1 122 ? -2.406 -3.518 26.546 1.00 92.19 122 LEU A N 1
ATOM 908 C CA . LEU A 1 122 ? -3.609 -4.337 26.677 1.00 92.19 122 LEU A CA 1
ATOM 909 C C . LEU A 1 122 ? -4.765 -3.736 25.871 1.00 92.19 122 LEU A C 1
ATOM 911 O O . LEU A 1 122 ? -5.395 -4.448 25.093 1.00 92.19 122 LEU A O 1
ATOM 915 N N . ALA A 1 123 ? -4.993 -2.425 25.997 1.00 92.25 123 ALA A N 1
ATOM 916 C CA . ALA A 1 123 ? -6.025 -1.717 25.245 1.00 92.25 123 ALA A CA 1
ATOM 917 C C . ALA A 1 123 ? -5.824 -1.844 23.729 1.00 92.25 123 ALA A C 1
ATOM 919 O O . ALA A 1 123 ? -6.751 -2.219 23.014 1.00 92.25 123 ALA A O 1
ATOM 920 N N . HIS A 1 124 ? -4.599 -1.620 23.246 1.00 93.88 124 HIS A N 1
ATOM 921 C CA . HIS A 1 124 ? -4.266 -1.787 21.834 1.00 93.88 124 HIS A CA 1
ATOM 922 C C . HIS A 1 124 ? -4.535 -3.220 21.351 1.00 93.88 124 HIS A C 1
ATOM 924 O O . HIS A 1 124 ? -5.156 -3.407 20.306 1.00 93.88 124 HIS A O 1
ATOM 930 N N . LYS A 1 125 ? -4.138 -4.235 22.130 1.00 93.81 125 LYS A N 1
ATOM 931 C CA . LYS A 1 125 ? -4.365 -5.644 21.787 1.00 93.81 125 LYS A CA 1
ATOM 932 C C . LYS A 1 125 ? -5.853 -6.001 21.720 1.00 93.81 125 LYS A C 1
ATOM 934 O O . LYS A 1 125 ? -6.247 -6.755 20.832 1.00 93.81 125 LYS A O 1
ATOM 939 N N . GLU A 1 126 ? -6.673 -5.507 22.644 1.00 93.75 126 GLU A N 1
ATOM 940 C CA . GLU A 1 126 ? -8.118 -5.770 22.621 1.00 93.75 126 GLU A CA 1
ATOM 941 C C . GLU A 1 126 ? -8.803 -5.077 21.440 1.00 93.75 126 GLU A C 1
ATOM 943 O O . GLU A 1 126 ? -9.606 -5.704 20.750 1.00 93.75 126 GLU A O 1
ATOM 948 N N . ILE A 1 127 ? -8.442 -3.828 21.139 1.00 93.19 127 ILE A N 1
ATOM 949 C CA . ILE A 1 127 ? -9.001 -3.109 19.986 1.00 93.19 127 ILE A CA 1
ATOM 950 C C . ILE A 1 127 ? -8.619 -3.786 18.668 1.00 93.19 127 ILE A C 1
ATOM 952 O O . ILE A 1 127 ? -9.477 -3.998 17.811 1.00 93.19 127 ILE A O 1
ATOM 956 N N . ASP A 1 128 ? -7.359 -4.192 18.519 1.00 93.12 128 ASP A N 1
ATOM 957 C CA . ASP A 1 128 ? -6.908 -4.946 17.349 1.00 93.12 128 ASP A CA 1
ATOM 958 C C . ASP A 1 128 ? -7.689 -6.266 17.189 1.00 93.12 128 ASP A C 1
ATOM 960 O O . ASP A 1 128 ? -8.095 -6.628 16.083 1.00 93.12 128 ASP A O 1
ATOM 964 N N . GLN A 1 129 ? -8.004 -6.961 18.289 1.00 94.19 129 GLN A N 1
ATOM 965 C CA . GLN A 1 129 ? -8.859 -8.153 18.246 1.00 94.19 129 GLN A CA 1
ATOM 966 C C . GLN A 1 129 ? -10.300 -7.846 17.822 1.00 94.19 129 GLN A C 1
ATOM 968 O O . GLN A 1 129 ? -10.866 -8.618 17.045 1.00 94.19 129 GLN A O 1
ATOM 973 N N . ILE A 1 130 ? -10.897 -6.752 18.308 1.00 94.19 130 ILE A N 1
ATOM 974 C CA . ILE A 1 130 ? -12.248 -6.318 17.914 1.00 94.19 130 ILE A CA 1
ATOM 975 C C . ILE A 1 130 ? -12.298 -6.096 16.397 1.00 94.19 130 ILE A C 1
ATOM 977 O O . ILE A 1 130 ? -13.125 -6.698 15.709 1.00 94.19 130 ILE A O 1
ATOM 981 N N . LEU A 1 131 ? -11.355 -5.315 15.862 1.00 93.25 131 LEU A N 1
ATOM 982 C CA . LEU A 1 131 ? -11.264 -5.015 14.431 1.00 93.25 131 LEU A CA 1
ATOM 983 C C . LEU A 1 131 ? -11.029 -6.274 13.585 1.00 93.25 131 LEU A C 1
ATOM 985 O O . LEU A 1 131 ? -11.685 -6.468 12.557 1.00 93.25 131 LEU A O 1
ATOM 989 N N . LYS A 1 132 ? -10.143 -7.173 14.037 1.00 91.94 132 LYS A N 1
ATOM 990 C CA . LYS A 1 132 ? -9.875 -8.456 13.368 1.00 91.94 132 LYS A CA 1
ATOM 991 C C . LYS A 1 132 ? -11.108 -9.356 13.319 1.00 91.94 132 LYS A C 1
ATOM 993 O O . LYS A 1 132 ? -11.392 -9.919 12.263 1.00 91.94 132 LYS A O 1
ATOM 998 N N . ARG A 1 133 ? -11.857 -9.478 14.422 1.00 91.88 133 ARG A N 1
ATOM 999 C CA . ARG A 1 133 ? -13.094 -10.282 14.481 1.00 91.88 133 ARG A CA 1
ATOM 1000 C C . ARG A 1 133 ? -14.174 -9.726 13.559 1.00 91.88 133 ARG A C 1
ATOM 1002 O O . ARG A 1 133 ? -14.842 -10.500 12.882 1.00 91.88 133 ARG A O 1
ATOM 1009 N N . ALA A 1 134 ? -14.298 -8.404 13.497 1.00 90.75 134 ALA A N 1
ATOM 1010 C CA . ALA A 1 134 ? -15.240 -7.731 12.612 1.00 90.75 134 ALA A CA 1
ATOM 1011 C C . ALA A 1 134 ? -14.796 -7.706 11.135 1.00 90.75 134 ALA A C 1
ATOM 1013 O O . ALA A 1 134 ? -15.573 -7.305 10.274 1.00 90.75 134 ALA A O 1
ATOM 1014 N N . GLN A 1 135 ? -13.560 -8.126 10.830 1.00 89.06 135 GLN A N 1
ATOM 1015 C CA . GLN A 1 135 ? -12.943 -8.025 9.500 1.00 89.06 135 GLN A CA 1
ATOM 1016 C C . GLN A 1 135 ? -12.898 -6.585 8.955 1.00 89.06 135 GLN A C 1
ATOM 1018 O O . GLN A 1 135 ? -12.928 -6.361 7.743 1.00 89.06 135 GLN A O 1
ATOM 1023 N N . VAL A 1 136 ? -12.783 -5.602 9.851 1.00 89.62 136 VAL A N 1
ATOM 1024 C CA . VAL A 1 136 ? -12.684 -4.176 9.517 1.00 89.62 136 VAL A CA 1
ATOM 1025 C C . VAL A 1 136 ? -11.244 -3.731 9.743 1.00 89.62 136 VAL A C 1
ATOM 1027 O O . VAL A 1 136 ? -10.880 -3.223 10.798 1.00 89.62 136 VAL A O 1
ATOM 1030 N N . ARG A 1 137 ? -10.383 -3.998 8.755 1.00 90.38 137 ARG A N 1
ATOM 1031 C CA . ARG A 1 137 ? -8.964 -3.620 8.817 1.00 90.38 137 ARG A CA 1
ATOM 1032 C C . ARG A 1 137 ? -8.799 -2.136 8.441 1.00 90.38 137 ARG A C 1
ATOM 1034 O O . ARG A 1 137 ? -9.274 -1.752 7.374 1.00 90.38 137 ARG A O 1
ATOM 1041 N N . PRO A 1 138 ? -8.094 -1.322 9.246 1.00 93.81 138 PRO A N 1
ATOM 1042 C CA . PRO A 1 138 ? -7.826 0.078 8.918 1.00 93.81 138 PRO A CA 1
ATOM 1043 C C . PRO A 1 138 ? -6.856 0.245 7.735 1.00 93.81 138 PRO A C 1
ATOM 1045 O O . PRO A 1 138 ? -6.052 -0.637 7.413 1.00 93.81 138 PRO A O 1
ATOM 1048 N N . LEU A 1 139 ? -6.907 1.422 7.107 1.00 94.19 139 LEU A N 1
ATOM 1049 C CA . LEU A 1 139 ? -5.974 1.891 6.077 1.00 94.19 139 LEU A CA 1
ATOM 1050 C C . LEU A 1 139 ? -4.574 2.165 6.647 1.00 94.19 139 LEU A C 1
ATOM 1052 O O . LEU A 1 139 ? -3.568 1.939 5.974 1.00 94.19 139 LEU A O 1
ATOM 1056 N N . ALA A 1 140 ? -4.508 2.637 7.887 1.00 95.56 140 ALA A N 1
ATOM 1057 C CA . ALA A 1 140 ? -3.278 2.888 8.626 1.00 95.56 140 ALA A CA 1
ATOM 1058 C C . ALA A 1 140 ? -3.596 2.988 10.122 1.00 95.56 140 ALA A C 1
ATOM 1060 O O . ALA A 1 140 ? -4.716 3.363 10.485 1.00 95.56 140 ALA A O 1
ATOM 1061 N N . VAL A 1 141 ? -2.615 2.687 10.976 1.00 96.81 141 VAL A N 1
ATOM 1062 C CA . VAL A 1 141 ? -2.760 2.785 12.435 1.00 96.81 141 VAL A CA 1
ATOM 1063 C C . VAL A 1 141 ? -1.698 3.723 13.004 1.00 96.81 141 VAL A C 1
ATOM 1065 O O . VAL A 1 141 ? -0.506 3.504 12.811 1.00 96.81 141 VAL A O 1
ATOM 1068 N N . GLY A 1 142 ? -2.125 4.766 13.708 1.00 96.56 142 GLY A N 1
ATOM 1069 C CA . GLY A 1 142 ? -1.256 5.651 14.478 1.00 96.56 142 GLY A CA 1
ATOM 1070 C C . GLY A 1 142 ? -1.220 5.203 15.935 1.00 96.56 142 GLY A C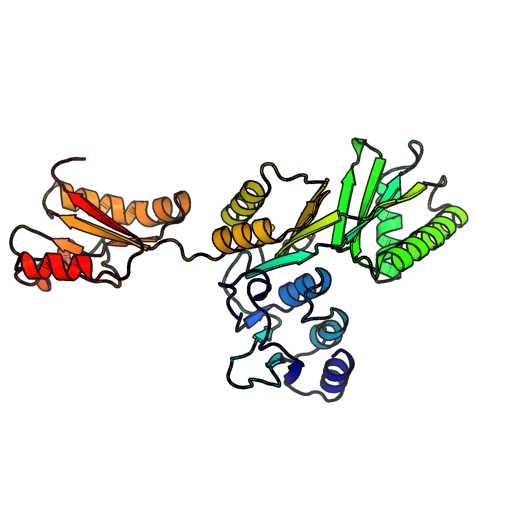 1
ATOM 1071 O O . GLY A 1 142 ? -2.266 5.101 16.573 1.00 96.56 142 GLY A O 1
ATOM 1072 N N . VAL A 1 143 ? -0.030 4.933 16.468 1.00 95.81 143 VAL A N 1
ATOM 1073 C CA . VAL A 1 143 ? 0.156 4.498 17.859 1.00 95.81 143 VAL A CA 1
ATOM 1074 C C . VAL A 1 143 ? 1.019 5.522 18.586 1.00 95.81 143 VAL A C 1
ATOM 1076 O O . VAL A 1 143 ? 2.219 5.619 18.336 1.00 95.81 143 VAL A O 1
ATOM 1079 N N . HIS A 1 144 ? 0.408 6.282 19.494 1.00 95.12 144 HIS A N 1
ATOM 1080 C CA . HIS A 1 144 ? 1.053 7.371 20.231 1.00 95.12 144 HIS A CA 1
ATOM 1081 C C . HIS A 1 144 ? 1.068 7.047 21.726 1.00 95.12 144 HIS A C 1
ATOM 1083 O O . HIS A 1 144 ? 0.186 7.457 22.484 1.00 95.12 144 HIS A O 1
ATOM 1089 N N . ASN A 1 145 ? 2.063 6.258 22.146 1.00 91.50 145 ASN A N 1
ATOM 1090 C CA . ASN A 1 145 ? 2.193 5.775 23.530 1.00 91.50 145 ASN A CA 1
ATOM 1091 C C . ASN A 1 145 ? 2.314 6.917 24.553 1.00 91.50 145 ASN A C 1
ATOM 1093 O O . ASN A 1 145 ? 1.830 6.799 25.678 1.00 91.50 145 ASN A O 1
ATOM 1097 N N . ASP A 1 146 ? 2.973 8.006 24.163 1.00 92.06 146 ASP A N 1
ATOM 1098 C CA . ASP A 1 146 ? 3.194 9.211 24.967 1.00 92.06 146 ASP A CA 1
ATOM 1099 C C . ASP A 1 146 ? 1.885 9.934 25.305 1.00 92.06 146 ASP A C 1
ATOM 1101 O O . ASP A 1 146 ? 1.713 10.434 26.414 1.00 92.06 146 ASP A O 1
ATOM 1105 N N . ARG A 1 147 ? 0.943 9.940 24.359 1.00 93.06 147 ARG A N 1
ATOM 1106 C CA . ARG A 1 147 ? -0.369 10.586 24.480 1.00 93.06 147 ARG A CA 1
ATOM 1107 C C . ARG A 1 147 ? -1.490 9.620 24.845 1.00 93.06 147 ARG A C 1
ATOM 1109 O O . ARG A 1 147 ? -2.637 10.049 24.920 1.00 93.06 147 ARG A O 1
ATOM 1116 N N . GLN A 1 148 ? -1.180 8.339 25.059 1.00 93.31 148 GLN A N 1
ATOM 1117 C CA . GLN A 1 148 ? -2.177 7.288 25.288 1.00 93.31 148 GLN A CA 1
ATOM 1118 C C . GLN A 1 148 ? -3.254 7.268 24.186 1.00 93.31 148 GLN A C 1
ATOM 1120 O O . GLN A 1 148 ? -4.435 7.074 24.455 1.00 93.31 148 GLN A O 1
ATOM 1125 N N . LEU A 1 149 ? -2.846 7.486 22.933 1.00 95.88 149 LEU A N 1
ATOM 1126 C CA . LEU A 1 149 ? -3.752 7.685 21.803 1.00 95.88 149 LEU A CA 1
ATOM 1127 C C . LEU A 1 149 ? -3.518 6.631 20.714 1.00 95.88 149 LEU A C 1
ATOM 1129 O O . LEU A 1 149 ? -2.394 6.444 20.240 1.00 95.88 149 LEU A O 1
ATOM 1133 N N . LEU A 1 150 ? -4.601 5.986 20.286 1.00 96.81 150 LEU A N 1
ATOM 1134 C CA . LEU A 1 150 ? -4.648 5.141 19.093 1.00 96.81 150 LEU A CA 1
ATOM 1135 C C . LEU A 1 150 ? -5.456 5.849 18.004 1.00 96.81 150 LEU A C 1
ATOM 1137 O O . LEU A 1 150 ? -6.490 6.445 18.286 1.00 96.81 150 LEU A O 1
ATOM 1141 N N . GLN A 1 151 ? -4.991 5.792 16.761 1.00 97.69 151 GLN A N 1
ATOM 1142 C CA . GLN A 1 151 ? -5.667 6.384 15.608 1.00 97.69 151 GLN A CA 1
ATOM 1143 C C . GLN A 1 151 ? -5.858 5.319 14.531 1.00 97.69 151 GLN A C 1
ATOM 1145 O O . GLN A 1 151 ? -4.901 4.656 14.138 1.00 97.69 151 GLN A O 1
ATOM 1150 N N . PHE A 1 152 ? -7.076 5.177 14.019 1.00 97.31 152 PHE A N 1
ATOM 1151 C CA . PHE A 1 152 ? -7.421 4.205 12.986 1.00 97.31 152 PHE A CA 1
ATOM 1152 C C . PHE A 1 152 ? -7.962 4.933 11.761 1.00 97.31 152 PHE A C 1
ATOM 1154 O O . PHE A 1 152 ? -8.985 5.613 11.835 1.00 97.31 152 PHE A O 1
ATOM 1161 N N . CYS A 1 153 ? -7.255 4.808 10.641 1.00 96.56 153 CYS A N 1
ATOM 1162 C CA . CYS A 1 153 ? -7.613 5.470 9.394 1.00 96.56 153 CYS A CA 1
ATOM 1163 C C . CYS A 1 153 ? -8.573 4.614 8.566 1.00 96.56 153 CYS A C 1
ATOM 1165 O O . CYS A 1 153 ? -8.300 3.436 8.336 1.00 96.56 153 CYS A O 1
ATOM 1167 N N . TYR A 1 154 ? -9.664 5.212 8.095 1.00 95.19 154 TYR A N 1
ATOM 1168 C CA . TYR A 1 154 ? -10.681 4.590 7.244 1.00 95.19 154 TYR A CA 1
ATOM 1169 C C . TYR A 1 154 ? -11.091 5.543 6.122 1.00 95.19 154 TYR A C 1
ATOM 1171 O O . TYR A 1 154 ? -10.929 6.756 6.248 1.00 95.19 154 TYR A O 1
ATOM 1179 N N . THR A 1 155 ? -11.645 5.013 5.033 1.00 92.56 155 THR A N 1
ATOM 1180 C CA . THR A 1 155 ? -12.342 5.858 4.056 1.00 92.56 155 THR A CA 1
ATOM 1181 C C . THR A 1 155 ? -13.632 6.404 4.671 1.00 92.56 155 THR A C 1
ATOM 1183 O O . THR A 1 155 ? -14.169 5.818 5.622 1.00 92.56 155 THR A O 1
ATOM 1186 N N . SER A 1 156 ? -14.137 7.519 4.146 1.00 90.50 156 SER A N 1
ATOM 1187 C CA . SER A 1 156 ? -15.371 8.136 4.642 1.00 90.50 156 SER A CA 1
ATOM 1188 C C . SER A 1 156 ? -16.581 7.197 4.558 1.00 90.50 156 SER A C 1
ATOM 1190 O O . SER A 1 156 ? -17.431 7.234 5.445 1.00 90.50 156 SER A O 1
ATOM 1192 N N . GLU A 1 157 ? -16.627 6.270 3.591 1.00 89.19 157 GLU A N 1
ATOM 1193 C CA . GLU A 1 157 ? -17.748 5.327 3.460 1.00 89.19 157 GLU A CA 1
ATOM 1194 C C . GLU A 1 157 ? -17.778 4.252 4.558 1.00 89.19 157 GLU A C 1
ATOM 1196 O O . GLU A 1 157 ? -18.837 3.700 4.858 1.00 89.19 157 GLU A O 1
ATOM 1201 N N . VAL A 1 158 ? -16.624 3.919 5.149 1.00 91.00 158 VAL A N 1
ATOM 1202 C CA . VAL A 1 158 ? -16.496 2.836 6.144 1.00 91.00 158 VAL A CA 1
ATOM 1203 C C . VAL A 1 158 ? -16.381 3.380 7.572 1.00 91.00 158 VAL A C 1
ATOM 1205 O O . VAL A 1 158 ? -16.674 2.657 8.527 1.00 91.00 158 VAL A O 1
ATOM 1208 N N . ALA A 1 159 ? -15.997 4.649 7.734 1.00 93.62 159 ALA A N 1
ATOM 1209 C CA . ALA A 1 159 ? -15.674 5.260 9.021 1.00 93.62 159 ALA A CA 1
ATOM 1210 C C . ALA A 1 159 ? -16.796 5.141 10.068 1.00 93.62 159 ALA A C 1
ATOM 1212 O O . ALA A 1 159 ? -16.543 4.669 11.176 1.00 93.62 159 ALA A O 1
ATOM 1213 N N . ASP A 1 160 ? -18.041 5.480 9.720 1.00 94.69 160 ASP A N 1
ATOM 1214 C CA . ASP A 1 160 ? -19.167 5.415 10.665 1.00 94.69 160 ASP A CA 1
ATOM 1215 C C . ASP A 1 160 ? -19.475 3.980 11.112 1.00 94.69 160 ASP A C 1
ATOM 1217 O O . ASP A 1 160 ? -19.789 3.727 12.277 1.00 94.69 160 ASP A O 1
ATOM 1221 N N . SER A 1 161 ? -19.370 3.015 10.193 1.00 94.38 161 SER A N 1
ATOM 1222 C CA . SER A 1 161 ? -19.564 1.601 10.522 1.00 94.38 161 SER A CA 1
ATOM 1223 C C . SER A 1 161 ? -18.446 1.089 11.428 1.00 94.38 161 SER A C 1
ATOM 1225 O O . SER A 1 161 ? -18.719 0.346 12.369 1.00 94.38 161 SER A O 1
ATOM 1227 N N . ALA A 1 162 ? -17.198 1.475 11.156 1.00 95.06 162 ALA A N 1
ATOM 1228 C CA . ALA A 1 162 ? -16.051 1.096 11.971 1.00 95.06 162 ALA A CA 1
ATOM 1229 C C . ALA A 1 162 ? -16.132 1.701 13.381 1.00 95.06 162 ALA A C 1
ATOM 1231 O O . ALA A 1 162 ? -15.827 1.013 14.354 1.00 95.06 162 ALA A O 1
ATOM 1232 N N . LEU A 1 163 ? -16.600 2.948 13.503 1.00 96.38 163 LEU A N 1
ATOM 1233 C CA . LEU A 1 163 ? -16.795 3.620 14.788 1.00 96.38 163 LEU A CA 1
ATOM 1234 C C . LEU A 1 163 ? -17.806 2.876 15.663 1.00 96.38 163 LEU A C 1
ATOM 1236 O O . LEU A 1 163 ? -17.511 2.607 16.822 1.00 96.38 163 LEU A O 1
ATOM 1240 N N . LYS A 1 164 ? -18.955 2.486 15.098 1.00 95.81 164 LYS A N 1
ATOM 1241 C CA . LYS A 1 164 ? -19.973 1.703 15.820 1.00 95.81 164 LYS A CA 1
ATOM 1242 C C . LYS A 1 164 ? -19.433 0.360 16.302 1.00 95.81 164 LYS A C 1
ATOM 1244 O O . LYS A 1 164 ? -19.619 0.005 17.457 1.00 95.81 164 LYS A O 1
ATOM 1249 N N . ILE A 1 165 ? -18.714 -0.358 15.437 1.00 95.25 165 ILE A N 1
ATOM 1250 C CA . ILE A 1 165 ? -18.096 -1.649 15.780 1.00 95.25 165 ILE A CA 1
ATOM 1251 C C . ILE A 1 165 ? -17.089 -1.497 16.925 1.00 95.25 165 ILE A C 1
ATOM 1253 O O . ILE A 1 165 ? -17.025 -2.351 17.809 1.00 95.25 165 ILE A O 1
ATOM 1257 N N . LEU A 1 166 ? -16.291 -0.428 16.903 1.00 94.56 166 LEU A N 1
ATOM 1258 C CA . LEU A 1 166 ? -15.336 -0.134 17.966 1.00 94.56 166 LEU A CA 1
ATOM 1259 C C . LEU A 1 166 ? -16.042 0.207 19.277 1.00 94.56 166 LEU A C 1
ATOM 1261 O O . LEU A 1 166 ? -15.660 -0.341 20.305 1.00 94.56 166 LEU A O 1
ATOM 1265 N N . ASP A 1 167 ? -17.068 1.054 19.237 1.00 94.06 167 ASP A N 1
ATOM 1266 C CA . ASP A 1 167 ? -17.843 1.457 20.413 1.00 94.06 167 ASP A CA 1
ATOM 1267 C C . ASP A 1 167 ? -18.535 0.251 21.076 1.00 94.06 167 ASP A C 1
ATOM 1269 O O . ASP A 1 167 ? -18.319 -0.035 22.256 1.00 94.06 167 ASP A O 1
ATOM 1273 N N . GLU A 1 168 ? -19.261 -0.550 20.289 1.00 94.00 168 GLU A N 1
ATOM 1274 C CA . GLU A 1 168 ? -19.929 -1.771 20.754 1.00 94.00 168 GLU A CA 1
ATOM 1275 C C . GLU A 1 168 ? -18.925 -2.818 21.259 1.00 94.00 168 GLU A C 1
ATOM 1277 O O . GLU A 1 168 ? -19.074 -3.371 22.353 1.00 94.00 168 GLU A O 1
ATOM 1282 N N . GLY A 1 169 ? -17.870 -3.091 20.484 1.00 92.50 169 GLY A N 1
ATOM 1283 C CA . GLY A 1 169 ? -16.854 -4.080 20.839 1.00 92.50 169 GLY A CA 1
ATOM 1284 C C . GLY A 1 169 ? -16.093 -3.706 22.110 1.00 92.50 169 GLY A C 1
ATOM 1285 O O . GLY A 1 169 ? -15.755 -4.579 22.916 1.00 92.50 169 GLY A O 1
ATOM 1286 N N . TYR A 1 170 ? -15.855 -2.413 22.312 1.00 90.50 170 TYR A N 1
ATOM 1287 C CA . TYR A 1 170 ? -15.197 -1.894 23.499 1.00 90.50 170 TYR A CA 1
ATOM 1288 C C . TYR A 1 170 ? -16.106 -1.959 24.731 1.00 90.50 170 TYR A C 1
ATOM 1290 O O . TYR A 1 170 ? -15.665 -2.426 25.783 1.00 90.50 170 TYR A O 1
ATOM 1298 N N . ALA A 1 171 ? -17.389 -1.608 24.600 1.00 91.38 171 ALA A N 1
ATOM 1299 C CA . ALA A 1 171 ? -18.375 -1.773 25.668 1.00 91.38 171 ALA A CA 1
ATOM 1300 C C . ALA A 1 171 ? -18.484 -3.238 26.136 1.00 91.38 171 ALA A C 1
ATOM 1302 O O . ALA A 1 171 ? -18.506 -3.510 27.338 1.00 91.38 171 ALA A O 1
ATOM 1303 N N . ILE A 1 172 ? -18.464 -4.194 25.200 1.00 91.81 172 ILE A N 1
ATOM 1304 C CA . ILE A 1 172 ? -18.435 -5.631 25.515 1.00 91.81 172 ILE A CA 1
ATOM 1305 C C . ILE A 1 172 ? -17.148 -6.003 26.266 1.00 91.81 172 ILE A C 1
ATOM 1307 O O . ILE A 1 172 ? -17.195 -6.722 27.263 1.00 91.81 172 ILE A O 1
ATOM 1311 N N . ALA A 1 173 ? -15.989 -5.506 25.827 1.00 90.50 173 ALA A N 1
ATOM 1312 C CA . ALA A 1 173 ? -14.716 -5.784 26.493 1.00 90.50 173 ALA A CA 1
ATOM 1313 C C . ALA A 1 173 ? -14.664 -5.237 27.935 1.00 90.50 173 ALA A C 1
ATOM 1315 O O . ALA A 1 173 ? -14.063 -5.872 28.804 1.00 90.50 173 ALA A O 1
ATOM 1316 N N . LEU A 1 174 ? -15.323 -4.107 28.212 1.00 89.44 174 LEU A N 1
ATOM 1317 C CA . LEU A 1 174 ? -15.501 -3.592 29.574 1.00 89.44 174 LEU A CA 1
ATOM 1318 C C . LEU A 1 174 ? -16.425 -4.484 30.408 1.00 89.44 174 LEU A C 1
ATOM 1320 O O . LEU A 1 174 ? -16.086 -4.828 31.538 1.00 89.44 174 LEU A O 1
ATOM 1324 N N . ALA A 1 175 ? -17.570 -4.887 29.850 1.00 90.69 175 ALA A N 1
ATOM 1325 C CA . ALA A 1 175 ? -18.536 -5.743 30.542 1.00 90.69 175 ALA A CA 1
ATOM 1326 C C . ALA A 1 175 ? -17.939 -7.107 30.931 1.00 90.69 175 ALA A C 1
ATOM 1328 O O . ALA A 1 175 ? -18.255 -7.653 31.985 1.00 90.69 175 ALA A O 1
ATOM 1329 N N . GLU A 1 176 ? -17.033 -7.634 30.108 1.00 91.94 176 GLU A N 1
ATOM 1330 C CA . GLU A 1 176 ? -16.312 -8.883 30.364 1.00 91.94 176 GLU A CA 1
ATOM 1331 C C . GLU A 1 176 ? -15.044 -8.706 31.222 1.00 91.94 176 GLU A C 1
ATOM 1333 O O . GLU A 1 176 ? -14.253 -9.640 31.346 1.00 91.94 176 GLU A O 1
ATOM 1338 N N . ALA A 1 177 ? -14.820 -7.517 31.796 1.00 87.19 177 ALA A N 1
ATOM 1339 C CA . ALA A 1 177 ? -13.641 -7.175 32.598 1.00 87.19 177 ALA A CA 1
ATOM 1340 C C . ALA A 1 177 ? -12.292 -7.405 31.880 1.00 87.19 177 ALA A C 1
ATOM 1342 O O . ALA A 1 177 ? -11.247 -7.530 32.522 1.00 87.19 177 ALA A O 1
ATOM 1343 N N . ARG A 1 178 ? -12.294 -7.429 30.538 1.00 85.94 178 ARG A N 1
ATOM 1344 C CA . ARG A 1 178 ? -11.074 -7.457 29.712 1.00 85.94 178 ARG A CA 1
ATOM 1345 C C . ARG A 1 178 ? -10.395 -6.088 29.672 1.00 85.94 178 ARG A C 1
ATOM 1347 O O . ARG A 1 178 ? -9.188 -6.004 29.460 1.00 85.94 178 ARG A O 1
ATOM 1354 N N . LEU A 1 179 ? -11.168 -5.024 29.894 1.00 86.06 179 LEU A N 1
ATOM 1355 C CA . LEU A 1 179 ? -10.710 -3.641 30.000 1.00 86.06 179 LEU A CA 1
ATOM 1356 C C . LEU A 1 179 ? -11.308 -2.999 31.257 1.00 86.06 179 LEU A C 1
ATOM 1358 O O . LEU A 1 179 ? -12.376 -3.394 31.714 1.00 86.06 179 LEU A O 1
ATOM 1362 N N . GLY A 1 180 ? -10.586 -2.044 31.847 1.00 77.56 180 GLY A N 1
ATOM 1363 C CA . GLY A 1 180 ? -10.886 -1.563 33.201 1.00 77.56 180 GLY A CA 1
ATOM 1364 C C . GLY A 1 180 ? -11.729 -0.291 33.289 1.00 77.56 180 GLY A C 1
ATOM 1365 O O . GLY A 1 180 ? -12.348 -0.056 34.322 1.00 77.56 180 GLY A O 1
ATOM 1366 N N . LEU A 1 181 ? -11.736 0.555 32.257 1.00 78.50 181 LEU A N 1
ATOM 1367 C CA . LEU A 1 181 ? -12.360 1.883 32.284 1.00 78.50 181 LEU A CA 1
ATOM 1368 C C . LEU A 1 181 ? -12.814 2.295 30.890 1.00 78.50 181 LEU A C 1
ATOM 1370 O O . LEU A 1 181 ? -12.165 1.881 29.941 1.00 78.50 181 LEU A O 1
ATOM 1374 N N . PRO A 1 182 ? -13.856 3.130 30.752 1.00 78.81 182 PRO A N 1
ATOM 1375 C CA . PRO A 1 182 ? -14.285 3.625 29.455 1.00 78.81 182 PRO A CA 1
ATOM 1376 C C . PRO A 1 182 ? -13.285 4.636 28.872 1.00 78.81 182 PRO A C 1
ATOM 1378 O O . PRO A 1 182 ? -12.987 5.653 29.494 1.00 78.81 182 PRO A O 1
ATOM 1381 N N . GLY A 1 183 ? -12.766 4.356 27.679 1.00 81.12 183 GLY A N 1
ATOM 1382 C CA . GLY A 1 183 ? -12.043 5.299 26.831 1.00 81.12 183 GLY A CA 1
ATOM 1383 C C . GLY A 1 183 ? -12.978 6.162 25.989 1.00 81.12 183 GLY A C 1
ATOM 1384 O O . GLY A 1 183 ? -14.186 5.934 25.935 1.00 81.12 183 GLY A O 1
ATOM 1385 N N . GLU A 1 184 ? -12.407 7.163 25.325 1.00 89.88 184 GLU A N 1
ATOM 1386 C CA . GLU A 1 184 ? -13.153 8.103 24.486 1.00 89.88 184 GLU A CA 1
ATOM 1387 C C . GLU A 1 184 ? -12.852 7.850 23.007 1.00 89.88 184 GLU A C 1
ATOM 1389 O O . GLU A 1 184 ? -11.686 7.845 22.602 1.00 89.88 184 GLU A O 1
ATOM 1394 N N . LEU A 1 185 ? -13.903 7.652 22.206 1.00 94.31 185 LEU A N 1
ATOM 1395 C CA . LEU A 1 185 ? -13.823 7.541 20.751 1.00 94.31 185 LEU A CA 1
ATOM 1396 C C . LEU A 1 185 ? -14.231 8.865 20.099 1.00 94.31 185 LEU A C 1
ATOM 1398 O O . LEU A 1 185 ? -15.295 9.409 20.395 1.00 94.31 185 LEU A O 1
ATOM 1402 N N . ARG A 1 186 ? -13.411 9.373 19.177 1.00 96.25 186 ARG A N 1
ATOM 1403 C CA . ARG A 1 186 ? -13.709 10.578 18.387 1.00 96.25 186 ARG A CA 1
ATOM 1404 C C . ARG A 1 186 ? -13.481 10.327 16.906 1.00 96.25 186 ARG A C 1
ATOM 1406 O O . ARG A 1 186 ? -12.507 9.689 16.526 1.00 96.25 186 ARG A O 1
ATOM 1413 N N . LEU A 1 187 ? -14.356 10.872 16.067 1.00 97.12 187 LEU A N 1
ATOM 1414 C CA . LEU A 1 187 ? -14.199 10.848 14.616 1.00 97.12 187 LEU A CA 1
ATOM 1415 C C . LEU A 1 187 ? -13.672 12.200 14.128 1.00 97.12 187 LEU A C 1
ATOM 1417 O O . LEU A 1 187 ? -14.289 13.237 14.368 1.00 97.12 187 LEU A O 1
ATOM 1421 N N . ARG A 1 188 ? -12.548 12.187 13.411 1.00 95.94 188 ARG A N 1
ATOM 1422 C CA . ARG A 1 188 ? -11.999 13.345 12.698 1.00 95.94 188 ARG A CA 1
ATOM 1423 C C . ARG A 1 188 ? -12.071 13.104 11.199 1.00 95.94 188 ARG A C 1
ATOM 1425 O O . ARG A 1 188 ? -11.636 12.064 10.716 1.00 95.94 188 ARG A O 1
ATOM 1432 N N . GLN A 1 189 ? -12.595 14.082 10.475 1.00 94.44 189 GLN A N 1
ATOM 1433 C CA . GLN A 1 189 ? -12.759 14.050 9.021 1.00 94.44 189 GLN A CA 1
ATOM 1434 C C . GLN A 1 189 ? -11.814 15.054 8.348 1.00 94.44 189 GLN A C 1
ATOM 1436 O O . GLN A 1 189 ? -11.151 15.841 9.030 1.00 94.44 189 GLN A O 1
ATOM 1441 N N . GLY A 1 190 ? -11.770 15.042 7.014 1.00 92.31 190 GLY A N 1
ATOM 1442 C CA . GLY A 1 190 ? -10.988 16.002 6.230 1.00 92.31 190 GLY A CA 1
ATOM 1443 C C . GLY A 1 190 ? -9.488 15.710 6.208 1.00 92.31 190 GLY A C 1
ATOM 1444 O O . GLY A 1 190 ? -8.684 16.626 6.040 1.00 92.31 190 GLY A O 1
ATOM 1445 N N . LEU A 1 191 ? -9.104 14.448 6.408 1.00 95.50 191 LEU A N 1
ATOM 1446 C CA . LEU A 1 191 ? -7.726 14.003 6.255 1.00 95.50 191 LEU A CA 1
ATOM 1447 C C . LEU A 1 191 ? -7.516 13.394 4.872 1.00 95.50 191 LEU A C 1
ATOM 1449 O O . LEU A 1 191 ? -8.460 12.999 4.192 1.00 95.50 191 LEU A O 1
ATOM 1453 N N . ALA A 1 192 ? -6.250 13.273 4.493 1.00 95.25 192 ALA A N 1
ATOM 1454 C CA . ALA A 1 192 ? -5.846 12.588 3.279 1.00 95.25 192 ALA A CA 1
ATOM 1455 C C . ALA A 1 192 ? -4.816 11.496 3.583 1.00 95.25 192 ALA A C 1
ATOM 1457 O O . ALA A 1 192 ? -4.172 11.486 4.634 1.00 95.25 192 ALA A O 1
ATOM 1458 N N . LEU A 1 193 ? -4.646 10.569 2.652 1.00 95.38 193 LEU A N 1
ATOM 1459 C CA . LEU A 1 193 ? -3.705 9.464 2.745 1.00 95.38 193 LEU A CA 1
ATOM 1460 C C . LEU A 1 193 ? -2.892 9.378 1.459 1.00 95.38 193 LEU A C 1
ATOM 1462 O O . LEU A 1 193 ? -3.442 9.461 0.364 1.00 95.38 193 LEU A O 1
ATOM 1466 N N . VAL A 1 194 ? -1.589 9.155 1.594 1.00 95.44 194 VAL A N 1
ATOM 1467 C CA . VAL A 1 194 ? -0.716 8.740 0.491 1.00 95.44 194 VAL A CA 1
ATOM 1468 C C . VAL A 1 194 ? 0.023 7.471 0.873 1.00 95.44 194 VAL A C 1
ATOM 1470 O O . VAL A 1 194 ? 0.379 7.278 2.037 1.00 95.44 194 VAL A O 1
ATOM 1473 N N . ALA A 1 195 ? 0.263 6.601 -0.100 1.00 95.31 195 ALA A N 1
ATOM 1474 C CA . ALA A 1 195 ? 0.949 5.347 0.139 1.00 95.31 195 ALA A CA 1
ATOM 1475 C C . ALA A 1 195 ? 1.802 4.894 -1.046 1.00 95.31 195 ALA A C 1
ATOM 1477 O O . ALA A 1 195 ? 1.487 5.157 -2.206 1.00 95.31 195 ALA A O 1
ATOM 1478 N N . MET A 1 196 ? 2.863 4.160 -0.728 1.00 94.94 196 MET A N 1
ATOM 1479 C CA . MET A 1 196 ? 3.640 3.347 -1.658 1.00 94.94 196 MET A CA 1
ATOM 1480 C C . MET A 1 196 ? 3.365 1.876 -1.368 1.00 94.94 196 MET A C 1
ATOM 1482 O O . MET A 1 196 ? 3.414 1.467 -0.210 1.00 94.94 196 MET A O 1
ATOM 1486 N N . VAL A 1 197 ? 3.114 1.087 -2.410 1.00 93.75 197 VAL A N 1
ATOM 1487 C CA . VAL A 1 197 ? 2.839 -0.352 -2.317 1.00 93.75 197 VAL A CA 1
ATOM 1488 C C . VAL A 1 197 ? 3.827 -1.115 -3.188 1.00 93.75 197 VAL A C 1
ATOM 1490 O O . VAL A 1 197 ? 4.053 -0.766 -4.350 1.00 93.75 197 VAL A O 1
ATOM 1493 N N . GLY A 1 198 ? 4.421 -2.159 -2.628 1.00 91.06 198 GLY A N 1
ATOM 1494 C CA . GLY A 1 198 ? 5.274 -3.099 -3.337 1.00 91.06 198 GLY A CA 1
ATOM 1495 C C . GLY A 1 198 ? 6.085 -3.972 -2.384 1.00 91.06 198 GLY A C 1
ATOM 1496 O O . GLY A 1 198 ? 6.464 -3.552 -1.287 1.00 91.06 198 GLY A O 1
ATOM 1497 N N . ALA A 1 199 ? 6.356 -5.207 -2.790 1.00 87.06 199 ALA A N 1
ATOM 1498 C CA . ALA A 1 199 ? 7.046 -6.169 -1.946 1.00 87.06 199 ALA A CA 1
ATOM 1499 C C . ALA A 1 199 ? 8.455 -5.677 -1.563 1.00 87.06 199 ALA A C 1
ATOM 1501 O O . ALA A 1 199 ? 9.314 -5.424 -2.412 1.00 87.06 199 ALA A O 1
ATOM 1502 N N . GLY A 1 200 ? 8.706 -5.550 -0.257 1.00 82.88 200 GLY A N 1
ATOM 1503 C CA . GLY A 1 200 ? 9.985 -5.068 0.264 1.00 82.88 200 GLY A CA 1
ATOM 1504 C C . GLY A 1 200 ? 10.186 -3.557 0.135 1.00 82.88 200 GLY A C 1
ATOM 1505 O O . GLY A 1 200 ? 11.319 -3.098 0.279 1.00 82.88 200 GLY A O 1
ATOM 1506 N N . VAL A 1 201 ? 9.125 -2.773 -0.108 1.00 90.06 201 VAL A N 1
ATOM 1507 C CA . VAL A 1 201 ? 9.203 -1.304 -0.153 1.00 90.06 201 VAL A CA 1
ATOM 1508 C C . VAL A 1 201 ? 9.796 -0.722 1.128 1.00 90.06 201 VAL A C 1
ATOM 1510 O O . VAL A 1 201 ? 10.655 0.150 1.045 1.00 90.06 201 VAL A O 1
ATOM 1513 N N . THR A 1 202 ? 9.436 -1.266 2.294 1.00 90.19 202 THR A N 1
ATOM 1514 C CA . THR A 1 202 ? 9.948 -0.811 3.598 1.00 90.19 202 THR A CA 1
ATOM 1515 C C . THR A 1 202 ? 11.430 -1.131 3.807 1.00 90.19 202 THR A C 1
ATOM 1517 O O . THR A 1 202 ? 12.095 -0.501 4.627 1.00 90.19 202 THR A O 1
ATOM 1520 N N . ARG A 1 203 ? 11.968 -2.097 3.050 1.00 87.00 203 ARG A N 1
ATOM 1521 C CA . ARG A 1 203 ? 13.368 -2.542 3.120 1.00 87.00 203 ARG A CA 1
ATOM 1522 C C . ARG A 1 203 ? 14.242 -1.935 2.031 1.00 87.00 203 ARG A C 1
ATOM 1524 O O . ARG A 1 203 ? 15.446 -2.155 2.059 1.00 87.00 203 ARG A O 1
ATOM 1531 N N . ASN A 1 204 ? 13.663 -1.206 1.078 1.00 88.06 204 ASN A N 1
ATOM 1532 C CA . ASN A 1 204 ? 14.402 -0.521 0.026 1.00 88.06 204 ASN A CA 1
ATOM 1533 C C . ASN A 1 204 ? 14.784 0.890 0.525 1.00 88.06 204 ASN A C 1
ATOM 1535 O O . ASN A 1 204 ? 13.915 1.766 0.583 1.00 88.06 204 ASN A O 1
ATOM 1539 N N . PRO A 1 205 ? 16.062 1.147 0.883 1.00 84.75 205 PRO A N 1
ATOM 1540 C CA . PRO A 1 205 ? 16.450 2.408 1.514 1.00 84.75 205 PRO A CA 1
ATOM 1541 C C . PRO A 1 205 ? 16.213 3.622 0.614 1.00 84.75 205 PRO A C 1
ATOM 1543 O O . PRO A 1 205 ? 15.839 4.684 1.107 1.00 84.75 205 PRO A O 1
ATOM 1546 N N . LEU A 1 206 ? 16.384 3.459 -0.702 1.00 85.00 206 LEU A N 1
ATOM 1547 C CA . LEU A 1 206 ? 16.186 4.524 -1.681 1.00 85.00 206 LEU A CA 1
ATOM 1548 C C . LEU A 1 206 ? 14.711 4.923 -1.772 1.00 85.00 206 LEU A C 1
ATOM 1550 O O . LEU A 1 206 ? 14.390 6.109 -1.747 1.00 85.00 206 LEU A O 1
ATOM 1554 N N . HIS A 1 207 ? 13.805 3.948 -1.820 1.00 89.81 207 HIS A N 1
ATOM 1555 C CA . HIS A 1 207 ? 12.366 4.207 -1.840 1.00 89.81 207 HIS A CA 1
ATOM 1556 C C . HIS A 1 207 ? 11.876 4.840 -0.539 1.00 89.81 207 HIS A C 1
ATOM 1558 O O . HIS A 1 207 ? 11.150 5.831 -0.591 1.00 89.81 207 HIS A O 1
ATOM 1564 N N . CYS A 1 208 ? 12.326 4.337 0.614 1.00 90.62 208 CYS A N 1
ATOM 1565 C CA . CYS A 1 208 ? 12.039 4.956 1.907 1.00 90.62 208 CYS A CA 1
ATOM 1566 C C . CYS A 1 208 ? 12.534 6.408 1.949 1.00 90.62 208 CYS A C 1
ATOM 1568 O O . CYS A 1 208 ? 11.788 7.307 2.328 1.00 90.62 208 CYS A O 1
ATOM 1570 N N . HIS A 1 209 ? 13.774 6.658 1.517 1.00 90.06 209 HIS A N 1
ATOM 1571 C CA . HIS A 1 209 ? 14.341 8.004 1.476 1.00 90.06 209 HIS A CA 1
ATOM 1572 C C . HIS A 1 209 ? 13.523 8.944 0.582 1.00 90.06 209 HIS A C 1
ATOM 1574 O O . HIS A 1 209 ? 13.152 10.034 1.016 1.00 90.06 209 HIS A O 1
ATOM 1580 N N . ARG A 1 210 ? 13.190 8.506 -0.638 1.00 90.56 210 ARG A N 1
ATOM 1581 C CA . ARG A 1 210 ? 12.370 9.263 -1.593 1.00 90.56 210 ARG A CA 1
ATOM 1582 C C . ARG A 1 210 ? 10.976 9.563 -1.036 1.00 90.56 210 ARG A C 1
ATOM 1584 O O . ARG A 1 210 ? 10.509 10.690 -1.182 1.00 90.56 210 ARG A O 1
ATOM 1591 N N . PHE A 1 211 ? 10.349 8.606 -0.350 1.00 93.88 211 PHE A N 1
ATOM 1592 C CA . PHE A 1 211 ? 9.068 8.809 0.329 1.00 93.88 211 PHE A CA 1
ATOM 1593 C C . PHE A 1 211 ? 9.163 9.919 1.381 1.00 93.88 211 PHE A C 1
ATOM 1595 O O . PHE A 1 211 ? 8.425 10.901 1.321 1.00 93.88 211 PHE A O 1
ATOM 1602 N N . TRP A 1 212 ? 10.132 9.824 2.298 1.00 93.25 212 TRP A N 1
ATOM 1603 C CA . TRP A 1 212 ? 10.318 10.822 3.356 1.00 93.25 212 TRP A CA 1
ATOM 1604 C C . TRP A 1 212 ? 10.699 12.201 2.821 1.00 93.25 212 TRP A C 1
ATOM 1606 O O . TRP A 1 212 ? 10.257 13.213 3.362 1.00 93.25 212 TRP A O 1
ATOM 1616 N N . GLN A 1 213 ? 11.474 12.257 1.738 1.00 91.69 213 GLN A N 1
ATOM 1617 C CA . GLN A 1 213 ? 11.828 13.510 1.084 1.00 91.69 213 GLN A CA 1
ATOM 1618 C C . GLN A 1 213 ? 10.591 14.231 0.533 1.00 91.69 213 GLN A C 1
ATOM 1620 O O . GLN A 1 213 ? 10.477 15.441 0.714 1.00 91.69 213 GLN A O 1
ATOM 1625 N N . GLN A 1 214 ? 9.658 13.506 -0.093 1.00 91.25 214 GLN A N 1
ATOM 1626 C CA . GLN A 1 214 ? 8.416 14.086 -0.621 1.00 91.25 214 GLN A CA 1
ATOM 1627 C C . GLN A 1 214 ? 7.466 14.560 0.487 1.00 91.25 214 GLN A C 1
ATOM 1629 O O . GLN A 1 214 ? 6.732 15.528 0.305 1.00 91.25 214 GLN A O 1
ATOM 1634 N N . LEU A 1 215 ? 7.514 13.929 1.663 1.00 92.69 215 LEU A N 1
ATOM 1635 C CA . LEU A 1 215 ? 6.732 14.354 2.828 1.00 92.69 215 LEU A CA 1
ATOM 1636 C C . LEU A 1 215 ? 7.319 15.568 3.560 1.00 92.69 215 LEU A C 1
ATOM 1638 O O . LEU A 1 215 ? 6.672 16.123 4.451 1.00 92.69 215 LEU A O 1
ATOM 1642 N N . LYS A 1 216 ? 8.532 16.010 3.216 1.00 91.25 216 LYS A N 1
ATOM 1643 C CA . LYS A 1 216 ? 9.160 17.160 3.870 1.00 91.25 216 LYS A CA 1
ATOM 1644 C C . LYS A 1 216 ? 8.323 18.423 3.648 1.00 91.25 216 LYS A C 1
ATOM 1646 O O . LYS A 1 216 ? 8.086 18.832 2.519 1.00 91.25 216 LYS A O 1
ATOM 1651 N N . GLY A 1 217 ? 7.918 19.065 4.744 1.00 87.31 217 GLY A N 1
ATOM 1652 C CA . GLY A 1 217 ? 7.078 20.267 4.710 1.00 87.31 217 GLY A CA 1
ATOM 1653 C C . GLY A 1 217 ? 5.583 19.994 4.518 1.00 87.31 217 GLY A C 1
ATOM 1654 O O . GLY A 1 217 ? 4.802 20.940 4.544 1.00 87.31 217 GLY A O 1
ATOM 1655 N N . GLN A 1 218 ? 5.172 18.729 4.378 1.00 92.81 218 GLN A N 1
ATOM 1656 C CA . GLN A 1 218 ? 3.762 18.343 4.347 1.00 92.81 218 GLN A CA 1
ATOM 1657 C C . GLN A 1 218 ? 3.198 18.236 5.775 1.00 92.81 218 GLN A C 1
ATOM 1659 O O . GLN A 1 218 ? 3.927 17.859 6.701 1.00 92.81 218 GLN A O 1
ATOM 1664 N N . PRO A 1 219 ? 1.902 18.521 5.993 1.00 94.81 219 PRO A N 1
ATOM 1665 C CA . PRO A 1 219 ? 1.276 18.450 7.311 1.00 94.81 219 PRO A CA 1
ATOM 1666 C C . PRO A 1 219 ? 0.926 17.000 7.686 1.00 94.81 219 PRO A C 1
ATOM 1668 O O . PRO A 1 219 ? -0.241 16.633 7.814 1.00 94.81 219 PRO A O 1
ATOM 1671 N N . VAL A 1 220 ? 1.953 16.170 7.868 1.00 96.50 220 VAL A N 1
ATOM 1672 C CA . VAL A 1 220 ? 1.818 14.756 8.241 1.00 96.50 220 VAL A CA 1
ATOM 1673 C C . VAL A 1 220 ? 1.221 14.633 9.646 1.00 96.50 220 VAL A C 1
ATOM 1675 O O . VAL A 1 220 ? 1.715 15.243 10.599 1.00 96.50 220 VAL A O 1
ATOM 1678 N N . GLU A 1 221 ? 0.148 13.852 9.767 1.00 96.44 221 GLU A N 1
ATOM 1679 C CA . GLU A 1 221 ? -0.461 13.451 11.038 1.00 96.44 221 GLU A CA 1
ATOM 1680 C C . GLU A 1 221 ? 0.316 12.296 11.667 1.00 96.44 221 GLU A C 1
ATOM 1682 O O . GLU A 1 221 ? 0.780 12.405 12.800 1.00 96.44 221 GLU A O 1
ATOM 1687 N N . PHE A 1 222 ? 0.510 11.217 10.910 1.00 97.06 222 PHE A N 1
ATOM 1688 C CA . PHE A 1 222 ? 1.401 10.120 11.269 1.00 97.06 222 PHE A CA 1
ATOM 1689 C C . PHE A 1 222 ? 1.807 9.328 10.026 1.00 97.06 222 PHE A C 1
ATOM 1691 O O . PHE A 1 222 ? 1.211 9.448 8.951 1.00 97.06 222 PHE A O 1
ATOM 1698 N N . THR A 1 223 ? 2.827 8.495 10.192 1.00 96.81 223 THR A N 1
ATOM 1699 C CA . THR A 1 223 ? 3.273 7.538 9.184 1.00 96.81 223 THR A CA 1
ATOM 1700 C C . THR A 1 223 ? 3.082 6.130 9.721 1.00 96.81 223 THR A C 1
ATOM 1702 O O . THR A 1 223 ? 3.115 5.897 10.929 1.00 96.81 223 THR A O 1
ATOM 1705 N N . TRP A 1 224 ? 2.834 5.187 8.825 1.00 96.44 224 TRP A N 1
ATOM 1706 C CA . TRP A 1 224 ? 2.601 3.796 9.174 1.00 96.44 224 TRP A CA 1
ATOM 1707 C C . TRP A 1 224 ? 3.239 2.894 8.125 1.00 96.44 224 TRP A C 1
ATOM 1709 O O . TRP A 1 224 ? 3.328 3.250 6.950 1.00 96.44 224 TRP A O 1
ATOM 1719 N N . GLN A 1 225 ? 3.706 1.733 8.561 1.00 94.81 225 GLN A N 1
ATOM 1720 C CA . GLN A 1 225 ? 4.247 0.701 7.687 1.00 94.81 225 GLN A CA 1
ATOM 1721 C C . GLN A 1 225 ? 3.446 -0.565 7.933 1.00 94.81 225 GLN A C 1
ATOM 1723 O O . GLN A 1 225 ? 3.121 -0.861 9.084 1.00 94.81 225 GLN A O 1
ATOM 1728 N N . SER A 1 226 ? 3.133 -1.305 6.876 1.00 91.12 226 SER A N 1
ATOM 1729 C CA . SER A 1 226 ? 2.448 -2.578 7.049 1.00 91.12 226 SER A CA 1
ATOM 1730 C C . SER A 1 226 ? 3.350 -3.618 7.707 1.00 91.12 226 SER A C 1
ATOM 1732 O O . SER A 1 226 ? 4.560 -3.649 7.477 1.00 91.12 226 SER A O 1
ATOM 1734 N N . ASP A 1 227 ? 2.748 -4.505 8.502 1.00 86.38 227 ASP A N 1
ATOM 1735 C CA . ASP A 1 227 ? 3.468 -5.554 9.240 1.00 86.38 227 ASP A CA 1
ATOM 1736 C C . ASP A 1 227 ? 4.242 -6.508 8.309 1.00 86.38 227 ASP A C 1
ATOM 1738 O O . ASP A 1 227 ? 5.292 -7.039 8.667 1.00 86.38 227 ASP A O 1
ATOM 1742 N N . ASP A 1 228 ? 3.739 -6.704 7.088 1.00 86.56 228 ASP A N 1
ATOM 1743 C CA . ASP A 1 228 ? 4.357 -7.511 6.030 1.00 86.56 228 ASP A CA 1
ATOM 1744 C C . ASP A 1 228 ? 5.423 -6.747 5.215 1.00 86.56 228 ASP A C 1
ATOM 1746 O O . ASP A 1 228 ? 6.149 -7.341 4.413 1.00 86.56 228 ASP A O 1
ATOM 1750 N N . GLY A 1 229 ? 5.567 -5.438 5.439 1.00 89.62 229 GLY A N 1
ATOM 1751 C CA . GLY A 1 229 ? 6.520 -4.576 4.745 1.00 89.62 229 GLY A CA 1
ATOM 1752 C C . GLY A 1 229 ? 6.190 -4.310 3.273 1.00 89.62 229 GLY A C 1
ATOM 1753 O O . GLY A 1 229 ? 7.092 -3.980 2.495 1.00 89.62 229 GLY A O 1
ATOM 1754 N N . ILE A 1 230 ? 4.926 -4.485 2.881 1.00 91.75 230 ILE A N 1
ATOM 1755 C CA . ILE A 1 230 ? 4.424 -4.288 1.514 1.00 91.75 230 ILE A CA 1
ATOM 1756 C C . ILE A 1 230 ? 3.949 -2.851 1.278 1.00 91.75 230 ILE A C 1
ATOM 1758 O O . ILE A 1 230 ? 3.921 -2.413 0.129 1.00 91.75 230 ILE A O 1
ATOM 1762 N N . SER A 1 231 ? 3.623 -2.082 2.321 1.00 94.19 231 SER A N 1
ATOM 1763 C CA . SER A 1 231 ? 3.244 -0.678 2.165 1.00 94.19 231 SER A CA 1
ATOM 1764 C C . SER A 1 231 ? 3.911 0.283 3.148 1.00 94.19 231 SER A C 1
ATOM 1766 O O . SER A 1 231 ? 4.177 -0.030 4.310 1.00 94.19 231 SER A O 1
ATOM 1768 N N . LEU A 1 232 ? 4.167 1.491 2.642 1.00 95.56 232 LEU A N 1
ATOM 1769 C CA . LEU A 1 232 ? 4.490 2.691 3.411 1.00 95.56 232 LEU A CA 1
ATOM 1770 C C . LEU A 1 232 ? 3.346 3.676 3.239 1.00 95.56 232 LEU A C 1
ATOM 1772 O O . LEU A 1 232 ? 2.966 3.977 2.110 1.00 95.56 232 LEU A O 1
ATOM 1776 N N . VAL A 1 233 ? 2.818 4.192 4.341 1.00 96.50 233 VAL A N 1
ATOM 1777 C CA . VAL A 1 233 ? 1.642 5.060 4.353 1.00 96.50 233 VAL A CA 1
ATOM 1778 C C . VAL A 1 233 ? 1.940 6.320 5.154 1.00 96.50 233 VAL A C 1
ATOM 1780 O O . VAL A 1 233 ? 2.593 6.275 6.197 1.00 96.50 233 VAL A O 1
ATOM 1783 N N . ALA A 1 234 ? 1.432 7.452 4.684 1.00 96.94 234 ALA A N 1
ATOM 1784 C CA . ALA A 1 234 ? 1.389 8.692 5.438 1.00 96.94 234 ALA A CA 1
ATOM 1785 C C . ALA A 1 234 ? -0.030 9.249 5.420 1.00 96.94 234 ALA A C 1
ATOM 1787 O O . ALA A 1 234 ? -0.639 9.400 4.360 1.00 96.94 234 ALA A O 1
ATOM 1788 N N . VAL A 1 235 ? -0.536 9.558 6.610 1.00 97.38 235 VAL A N 1
ATOM 1789 C CA . VAL A 1 235 ? -1.797 10.272 6.794 1.00 97.38 235 VAL A CA 1
ATOM 1790 C C . VAL A 1 235 ? -1.478 11.751 6.962 1.00 97.38 235 VAL A C 1
ATOM 1792 O O . VAL A 1 235 ? -0.579 12.121 7.717 1.00 97.38 235 VAL A O 1
ATOM 1795 N N . LEU A 1 236 ? -2.197 12.600 6.242 1.00 96.62 236 LEU A N 1
ATOM 1796 C CA . LEU A 1 236 ? -1.991 14.040 6.156 1.00 96.62 236 LEU A CA 1
ATOM 1797 C C . LEU A 1 236 ? -3.212 14.761 6.726 1.00 96.62 236 LEU A C 1
ATOM 1799 O O . LEU A 1 236 ? -4.347 14.356 6.483 1.00 96.62 236 LEU A O 1
ATOM 1803 N N . ARG A 1 237 ? -2.990 15.867 7.441 1.00 95.12 237 ARG A N 1
ATOM 1804 C CA . ARG A 1 237 ? -4.071 16.714 7.979 1.00 95.12 237 ARG A CA 1
ATOM 1805 C C . ARG A 1 237 ? -4.846 17.491 6.912 1.00 95.12 237 ARG A C 1
ATOM 1807 O O . ARG A 1 237 ? -5.831 18.134 7.248 1.00 95.12 237 ARG A O 1
ATOM 1814 N N . THR A 1 238 ? -4.379 17.487 5.665 1.00 85.88 238 THR A N 1
ATOM 1815 C CA . THR A 1 238 ? -4.980 18.235 4.556 1.00 85.88 238 THR A CA 1
ATOM 1816 C C . THR A 1 238 ? -4.870 17.447 3.255 1.00 85.88 238 THR A C 1
ATOM 1818 O O . THR A 1 238 ? -3.819 16.865 2.980 1.00 85.88 238 THR A O 1
ATOM 1821 N N . GLY A 1 239 ? -5.910 17.510 2.426 1.00 74.50 239 GLY A N 1
ATOM 1822 C CA . GLY A 1 239 ? -5.828 17.279 0.978 1.00 74.50 239 GLY A CA 1
ATOM 1823 C C . GLY A 1 239 ? -5.789 18.606 0.193 1.00 74.50 239 GLY A C 1
ATOM 1824 O O . GLY A 1 239 ? -5.863 19.670 0.817 1.00 74.50 239 GLY A O 1
ATOM 1825 N N . PRO A 1 240 ? -5.706 18.581 -1.155 1.00 79.69 240 PRO A N 1
ATOM 1826 C CA . PRO A 1 240 ? -5.579 17.413 -2.038 1.00 79.69 240 PRO A CA 1
ATOM 1827 C C . PRO A 1 240 ? -4.134 16.895 -2.171 1.00 79.69 240 PRO A C 1
ATOM 1829 O O . PRO A 1 240 ? -3.164 17.621 -1.974 1.00 79.69 240 PRO A O 1
ATOM 1832 N N . THR A 1 241 ? -3.993 15.625 -2.548 1.00 86.69 241 THR A N 1
ATOM 1833 C CA . THR A 1 241 ? -2.722 14.873 -2.594 1.00 86.69 241 THR A CA 1
ATOM 1834 C C . THR A 1 241 ? -2.079 14.793 -3.979 1.00 86.69 241 THR A C 1
ATOM 1836 O O . THR A 1 241 ? -1.055 14.130 -4.143 1.00 86.69 241 THR A O 1
ATOM 1839 N N . GLU A 1 242 ? -2.658 15.448 -4.988 1.00 88.62 242 GLU A N 1
ATOM 1840 C CA . GLU A 1 242 ? -2.277 15.273 -6.395 1.00 88.62 242 GLU A CA 1
ATOM 1841 C C . GLU A 1 242 ? -0.806 15.629 -6.679 1.00 88.62 242 GLU A C 1
ATOM 1843 O O . GLU A 1 242 ? -0.071 14.841 -7.275 1.00 88.62 242 GLU A O 1
ATOM 1848 N N . SER A 1 243 ? -0.334 16.780 -6.193 1.00 88.81 243 SER A N 1
ATOM 1849 C CA . SER A 1 243 ? 1.068 17.191 -6.366 1.00 88.81 243 SER A CA 1
ATOM 1850 C C . SER A 1 243 ? 2.038 16.225 -5.680 1.00 88.81 243 SER A C 1
ATOM 1852 O O . SER A 1 243 ? 3.107 15.919 -6.210 1.00 88.81 243 SER A O 1
ATOM 1854 N N . LEU A 1 244 ? 1.642 15.698 -4.521 1.00 90.94 244 LEU A N 1
ATOM 1855 C CA . LEU A 1 244 ? 2.441 14.768 -3.739 1.00 90.94 244 LEU A CA 1
ATOM 1856 C C . LEU A 1 244 ? 2.531 13.396 -4.415 1.00 90.94 244 LEU A C 1
ATOM 1858 O O . LEU A 1 244 ? 3.614 12.818 -4.463 1.00 90.94 244 LEU A O 1
ATOM 1862 N N . ILE A 1 245 ? 1.432 12.887 -4.983 1.00 92.00 245 ILE A N 1
ATOM 1863 C CA . ILE A 1 245 ? 1.459 11.609 -5.704 1.00 92.00 245 ILE A CA 1
ATOM 1864 C C . ILE A 1 245 ? 2.219 11.711 -7.026 1.00 92.00 245 ILE A C 1
ATOM 1866 O O . ILE A 1 245 ? 2.944 10.781 -7.368 1.00 92.00 245 ILE A O 1
ATOM 1870 N N . GLN A 1 246 ? 2.135 12.844 -7.730 1.00 90.56 246 GLN A N 1
ATOM 1871 C CA . GLN A 1 246 ? 2.955 13.101 -8.917 1.00 90.56 246 GLN A CA 1
ATOM 1872 C C . GLN A 1 246 ? 4.447 13.132 -8.562 1.00 90.56 246 GLN A C 1
ATOM 1874 O O . GLN A 1 246 ? 5.246 12.466 -9.219 1.00 90.56 246 GLN A O 1
ATOM 1879 N N . GLY A 1 247 ? 4.826 13.843 -7.494 1.00 89.75 247 GLY A N 1
ATOM 1880 C CA . GLY A 1 247 ? 6.211 13.902 -7.017 1.00 89.75 247 GLY A CA 1
ATOM 1881 C C . GLY A 1 247 ? 6.740 12.544 -6.549 1.00 89.75 247 GLY A C 1
ATOM 1882 O O . GLY A 1 247 ? 7.854 12.154 -6.906 1.00 89.75 247 GLY A O 1
ATOM 1883 N N . LEU A 1 248 ? 5.929 11.784 -5.808 1.00 91.44 248 LEU A N 1
ATOM 1884 C CA . LEU A 1 248 ? 6.247 10.412 -5.409 1.00 91.44 248 LEU A CA 1
ATOM 1885 C C . LEU A 1 248 ? 6.403 9.498 -6.624 1.00 91.44 248 LEU A C 1
ATOM 1887 O O . LEU A 1 248 ? 7.398 8.783 -6.707 1.00 91.44 248 LEU A O 1
ATOM 1891 N N . HIS A 1 249 ? 5.468 9.542 -7.577 1.00 91.12 249 HIS A N 1
ATOM 1892 C CA . HIS A 1 249 ? 5.533 8.711 -8.777 1.00 91.12 249 HIS A CA 1
ATOM 1893 C C . HIS A 1 249 ? 6.789 9.018 -9.593 1.00 91.12 249 HIS A C 1
ATOM 1895 O O . HIS A 1 249 ? 7.558 8.110 -9.887 1.00 91.12 249 HIS A O 1
ATOM 1901 N N . GLN A 1 250 ? 7.068 10.295 -9.866 1.00 86.56 250 GLN A N 1
ATOM 1902 C CA . GLN A 1 250 ? 8.266 10.700 -10.604 1.00 86.56 250 GLN A CA 1
ATOM 1903 C C . GLN A 1 250 ? 9.553 10.319 -9.875 1.00 86.56 250 GLN A C 1
ATOM 1905 O O . GLN A 1 250 ? 10.512 9.896 -10.509 1.00 86.56 250 GLN A O 1
ATOM 1910 N N . SER A 1 251 ? 9.590 10.474 -8.552 1.00 84.94 251 SER A N 1
ATOM 1911 C CA . SER A 1 251 ? 10.761 10.128 -7.750 1.00 84.94 251 SER A CA 1
ATOM 1912 C C . SER A 1 251 ? 11.011 8.620 -7.745 1.00 84.94 251 SER A C 1
ATOM 1914 O O . SER A 1 251 ? 12.153 8.185 -7.828 1.00 84.94 251 SER A O 1
ATOM 1916 N N . VAL A 1 252 ? 9.960 7.803 -7.665 1.00 83.31 252 VAL A N 1
ATOM 1917 C CA . VAL A 1 252 ? 10.065 6.343 -7.523 1.00 83.31 252 VAL A CA 1
ATOM 1918 C C . VAL A 1 252 ? 10.193 5.632 -8.873 1.00 83.31 252 VAL A C 1
ATOM 1920 O O . VAL A 1 252 ? 10.981 4.697 -8.972 1.00 83.31 252 VAL A O 1
ATOM 1923 N N . PHE A 1 253 ? 9.458 6.073 -9.898 1.00 78.25 253 PHE A N 1
ATOM 1924 C CA . PHE A 1 253 ? 9.285 5.361 -11.172 1.00 78.25 253 PHE A CA 1
ATOM 1925 C C . PHE A 1 253 ? 9.912 6.038 -12.389 1.00 78.25 253 PHE A C 1
ATOM 1927 O O . PHE A 1 253 ? 9.848 5.462 -13.476 1.00 78.25 253 PHE A O 1
ATOM 1934 N N . ARG A 1 254 ? 10.540 7.219 -12.263 1.00 68.19 254 ARG A N 1
ATOM 1935 C CA . ARG A 1 254 ? 11.446 7.640 -13.339 1.00 68.19 254 ARG A CA 1
ATOM 1936 C C . ARG A 1 254 ? 12.557 6.608 -13.459 1.00 68.19 254 ARG A C 1
ATOM 1938 O O . ARG A 1 254 ? 13.172 6.249 -12.454 1.00 68.19 254 ARG A O 1
ATOM 1945 N N . ALA A 1 255 ? 12.811 6.185 -14.696 1.00 54.03 255 ALA A N 1
ATOM 1946 C CA . ALA A 1 255 ? 14.046 5.505 -15.045 1.00 54.03 255 ALA A CA 1
ATOM 1947 C C . ALA A 1 255 ? 15.211 6.307 -14.452 1.00 54.03 255 ALA A C 1
ATOM 1949 O O . ALA A 1 255 ? 15.198 7.544 -14.493 1.00 54.03 255 ALA A O 1
ATOM 1950 N N . GLU A 1 256 ? 16.173 5.614 -13.844 1.00 56.72 256 GLU A N 1
ATOM 1951 C CA . GLU A 1 256 ? 17.447 6.237 -13.496 1.00 56.72 256 GLU A CA 1
ATOM 1952 C C . GLU A 1 256 ? 17.922 6.966 -14.745 1.00 56.72 256 GLU A C 1
ATOM 1954 O O . GLU A 1 256 ? 17.986 6.351 -15.811 1.00 56.72 256 GLU A O 1
ATOM 1959 N N . LYS A 1 257 ? 18.142 8.286 -14.662 1.00 60.16 257 LYS A N 1
ATOM 1960 C CA . LYS A 1 257 ? 18.520 9.012 -15.873 1.00 60.16 257 LYS A CA 1
ATOM 1961 C C . LYS A 1 257 ? 19.781 8.360 -16.414 1.00 60.16 257 LYS A C 1
ATOM 1963 O O . LYS A 1 257 ? 20.758 8.240 -15.667 1.00 60.16 257 LYS A O 1
ATOM 1968 N N . ARG A 1 258 ? 19.744 7.918 -17.668 1.00 70.62 258 ARG A N 1
ATOM 1969 C CA . ARG A 1 258 ? 20.901 7.274 -18.285 1.00 70.62 258 ARG A CA 1
ATOM 1970 C C . ARG A 1 258 ? 21.849 8.384 -18.689 1.00 70.62 258 ARG A C 1
ATOM 1972 O O . ARG A 1 258 ? 21.497 9.225 -19.515 1.00 70.62 258 ARG A O 1
ATOM 1979 N N . ILE A 1 259 ? 23.019 8.422 -18.068 1.00 80.94 259 ILE A N 1
ATOM 1980 C CA . ILE A 1 259 ? 24.075 9.374 -18.391 1.00 80.94 259 ILE A CA 1
ATOM 1981 C C . ILE A 1 259 ? 25.080 8.651 -19.275 1.00 80.94 259 ILE A C 1
ATOM 1983 O O . ILE A 1 259 ? 25.804 7.769 -18.813 1.00 80.94 259 ILE A O 1
ATOM 1987 N N . GLY A 1 260 ? 25.120 9.037 -20.548 1.00 83.69 260 GLY A N 1
ATOM 1988 C CA . GLY A 1 260 ? 26.118 8.550 -21.489 1.00 83.69 260 GLY A CA 1
ATOM 1989 C C . GLY A 1 260 ? 27.450 9.256 -21.264 1.00 83.69 260 GLY A C 1
ATOM 1990 O O . GLY A 1 260 ? 27.527 10.484 -21.330 1.00 83.69 260 GLY A O 1
ATOM 1991 N N . LEU A 1 261 ? 28.499 8.482 -21.008 1.00 88.69 261 LEU A N 1
ATOM 1992 C CA . LEU A 1 261 ? 29.868 8.957 -20.851 1.00 88.69 261 LEU A CA 1
ATOM 1993 C C . LEU A 1 261 ? 30.673 8.626 -22.100 1.00 88.69 261 LEU A C 1
ATOM 1995 O O . LEU A 1 261 ? 30.730 7.468 -22.515 1.00 88.69 261 LEU A O 1
ATOM 1999 N N . VAL A 1 262 ? 31.333 9.630 -22.668 1.00 88.69 262 VAL A N 1
ATOM 2000 C CA . VAL A 1 262 ? 32.328 9.423 -23.724 1.00 88.69 262 VAL A CA 1
ATOM 2001 C C . VAL A 1 262 ? 33.691 9.816 -23.173 1.00 88.69 262 VAL A C 1
ATOM 2003 O O . VAL A 1 262 ? 33.882 10.945 -22.713 1.00 88.69 262 VAL A O 1
ATOM 2006 N N . LEU A 1 263 ? 34.625 8.865 -23.189 1.00 89.94 263 LEU A N 1
ATOM 2007 C CA . LEU A 1 263 ? 35.996 9.075 -22.742 1.00 89.94 263 LEU A CA 1
ATOM 2008 C C . LEU A 1 263 ? 36.865 9.521 -23.917 1.00 89.94 263 LEU A C 1
ATOM 2010 O O . LEU A 1 263 ? 37.058 8.762 -24.869 1.00 89.94 263 LEU A O 1
ATOM 2014 N N . PHE A 1 264 ? 37.447 10.712 -23.806 1.00 87.12 264 PHE A N 1
ATOM 2015 C CA . PHE A 1 264 ? 38.390 11.236 -24.786 1.00 87.12 264 PHE A CA 1
ATOM 2016 C C . PHE A 1 264 ? 39.824 11.029 -24.297 1.00 87.12 264 PHE A C 1
ATOM 2018 O O . PHE A 1 264 ? 40.263 11.570 -23.279 1.00 87.12 264 PHE A O 1
ATOM 2025 N N . GLY A 1 265 ? 40.565 10.224 -25.053 1.00 82.31 265 GLY A N 1
ATOM 2026 C CA . GLY A 1 265 ? 41.939 9.844 -24.769 1.00 82.31 265 GLY A CA 1
ATOM 2027 C C . GLY A 1 265 ? 42.040 8.567 -23.935 1.00 82.31 265 GLY A C 1
ATOM 2028 O O . GLY A 1 265 ? 41.718 8.530 -22.753 1.00 82.31 265 GLY A O 1
ATOM 2029 N N . LYS A 1 266 ? 42.609 7.518 -24.535 1.00 79.94 266 LYS A N 1
ATOM 2030 C CA . LYS A 1 266 ? 42.845 6.206 -23.902 1.00 79.94 266 LYS A CA 1
ATOM 2031 C C . LYS A 1 266 ? 44.268 6.003 -23.350 1.00 79.94 266 LYS A C 1
ATOM 2033 O O . LYS A 1 266 ? 44.737 4.874 -23.237 1.00 79.94 266 LYS A O 1
ATOM 2038 N N . GLY A 1 267 ? 44.990 7.096 -23.084 1.00 80.88 267 GLY A N 1
ATOM 2039 C CA . GLY A 1 267 ? 46.371 7.072 -22.578 1.00 80.88 267 GLY A CA 1
ATOM 2040 C C . GLY A 1 267 ? 46.483 6.605 -21.119 1.00 80.88 267 GLY A C 1
ATOM 2041 O O . GLY A 1 267 ? 45.565 5.999 -20.566 1.00 80.88 267 GLY A O 1
ATOM 2042 N N . ASN A 1 268 ? 47.593 6.928 -20.449 1.00 81.88 268 ASN A N 1
ATOM 2043 C CA . ASN A 1 268 ? 47.817 6.536 -19.047 1.00 81.88 268 ASN A CA 1
ATOM 2044 C C . ASN A 1 268 ? 46.701 7.014 -18.098 1.00 81.88 268 ASN A C 1
ATOM 2046 O O . ASN A 1 268 ? 46.354 6.308 -17.160 1.00 81.88 268 ASN A O 1
ATOM 2050 N N . ILE A 1 269 ? 46.118 8.191 -18.350 1.00 83.94 269 ILE A N 1
ATOM 2051 C CA . ILE A 1 269 ? 45.022 8.735 -17.533 1.00 83.94 269 ILE A CA 1
ATOM 2052 C C . ILE A 1 269 ? 43.693 8.053 -17.884 1.00 83.94 269 ILE A C 1
ATOM 2054 O O . ILE A 1 269 ? 42.993 7.586 -16.990 1.00 83.94 269 ILE A O 1
ATOM 2058 N N . GLY A 1 270 ? 43.371 7.918 -19.175 1.00 85.50 270 GLY A N 1
ATOM 2059 C CA . GLY A 1 270 ? 42.131 7.275 -19.622 1.00 85.50 270 GLY A CA 1
ATOM 2060 C C . GLY A 1 270 ? 42.022 5.805 -19.216 1.00 85.50 270 GLY A C 1
ATOM 2061 O O . GLY A 1 270 ? 40.966 5.366 -18.777 1.00 85.50 270 GLY A O 1
ATOM 2062 N N . SER A 1 271 ? 43.122 5.050 -19.275 1.00 86.75 271 SER A N 1
ATOM 2063 C CA . SER A 1 271 ? 43.159 3.657 -18.799 1.00 86.75 271 SER A CA 1
ATOM 2064 C C . SER A 1 271 ? 42.873 3.543 -17.298 1.00 86.75 271 SER A C 1
ATOM 2066 O O . SER A 1 271 ? 42.054 2.721 -16.893 1.00 86.75 271 SER A O 1
ATOM 2068 N N . ARG A 1 272 ? 43.457 4.420 -16.470 1.00 89.12 272 ARG A N 1
ATOM 2069 C CA . ARG A 1 272 ? 43.148 4.485 -15.032 1.00 89.12 272 ARG A CA 1
ATOM 2070 C C . ARG A 1 272 ? 41.716 4.923 -14.758 1.00 89.12 272 ARG A C 1
ATOM 2072 O O . ARG A 1 272 ? 41.093 4.395 -13.841 1.00 89.12 272 ARG A O 1
ATOM 2079 N N . TRP A 1 273 ? 41.184 5.854 -15.547 1.00 91.62 273 TRP A N 1
ATOM 2080 C CA . TRP A 1 273 ? 39.784 6.252 -15.444 1.00 91.62 273 TRP A CA 1
ATOM 2081 C C . TRP A 1 273 ? 38.850 5.078 -15.754 1.00 91.62 273 TRP A C 1
ATOM 2083 O O . TRP A 1 273 ? 37.922 4.852 -14.989 1.00 91.62 273 TRP A O 1
ATOM 2093 N N . LEU A 1 274 ? 39.123 4.285 -16.799 1.00 90.81 274 LEU A N 1
ATOM 2094 C CA . LEU A 1 274 ? 38.333 3.091 -17.134 1.00 90.81 274 LEU A CA 1
ATOM 2095 C C . LEU A 1 274 ? 38.372 2.041 -16.018 1.00 90.81 274 LEU A C 1
ATOM 2097 O O . LEU A 1 274 ? 37.329 1.498 -15.665 1.00 90.81 274 LEU A O 1
ATOM 2101 N N . GLU A 1 275 ? 39.542 1.796 -15.421 1.00 90.38 275 GLU A N 1
ATOM 2102 C CA . GLU A 1 275 ? 39.682 0.902 -14.261 1.00 90.38 275 GLU A CA 1
ATOM 2103 C C . GLU A 1 275 ? 38.862 1.393 -13.056 1.00 90.38 275 GLU A C 1
ATOM 2105 O O . GLU A 1 275 ? 38.157 0.611 -12.414 1.00 90.38 275 GLU A O 1
ATOM 2110 N N . LEU A 1 276 ? 38.940 2.693 -12.747 1.00 90.25 276 LEU A N 1
ATOM 2111 C CA . LEU A 1 276 ? 38.175 3.305 -11.659 1.00 90.25 276 LEU A CA 1
ATOM 2112 C C . LEU A 1 276 ? 36.674 3.274 -11.943 1.00 90.25 276 LEU A C 1
ATOM 2114 O O . LEU A 1 276 ? 35.898 2.910 -11.065 1.00 90.25 276 LEU A O 1
ATOM 2118 N N . PHE A 1 277 ? 36.266 3.620 -13.161 1.00 90.38 277 PHE A N 1
ATOM 2119 C CA . PHE A 1 277 ? 34.873 3.608 -13.576 1.00 90.38 277 PHE A CA 1
ATOM 2120 C C . PHE A 1 277 ? 34.303 2.191 -13.497 1.00 90.38 277 PHE A C 1
ATOM 2122 O O . PHE A 1 277 ? 33.288 2.001 -12.839 1.00 90.38 277 PHE A O 1
ATOM 2129 N N . ALA A 1 278 ? 34.995 1.179 -14.029 1.00 91.12 278 ALA A N 1
ATOM 2130 C CA . ALA A 1 278 ? 34.566 -0.220 -13.941 1.00 91.12 278 ALA A CA 1
ATOM 2131 C C . ALA A 1 278 ? 34.357 -0.693 -12.489 1.00 91.12 278 ALA A C 1
ATOM 2133 O O . ALA A 1 278 ? 33.449 -1.476 -12.215 1.00 91.12 278 ALA A O 1
ATOM 2134 N N . ARG A 1 279 ? 35.178 -0.211 -11.546 1.00 91.25 279 ARG A N 1
ATOM 2135 C CA . ARG A 1 279 ? 35.058 -0.564 -10.124 1.00 91.25 279 ARG A CA 1
ATOM 2136 C C . ARG A 1 279 ? 33.947 0.202 -9.405 1.00 91.25 279 ARG A C 1
ATOM 2138 O O . ARG A 1 279 ? 33.257 -0.373 -8.569 1.00 91.25 279 ARG A O 1
ATOM 2145 N N . GLU A 1 280 ? 33.800 1.492 -9.691 1.00 88.00 280 GLU A N 1
ATOM 2146 C CA . GLU A 1 280 ? 32.952 2.404 -8.914 1.00 88.00 280 GLU A CA 1
ATOM 2147 C C . GLU A 1 280 ? 31.585 2.685 -9.555 1.00 88.00 280 GLU A C 1
ATOM 2149 O O . GLU A 1 280 ? 30.724 3.261 -8.893 1.00 88.00 280 GLU A O 1
ATOM 2154 N N . GLN A 1 281 ? 31.346 2.294 -10.813 1.00 84.31 281 GLN A N 1
ATOM 2155 C CA . GLN A 1 281 ? 30.110 2.578 -11.561 1.00 84.31 281 GLN A CA 1
ATOM 2156 C C . GLN A 1 281 ? 28.853 2.148 -10.798 1.00 84.31 281 GLN A C 1
ATOM 2158 O O . GLN A 1 281 ? 27.894 2.915 -10.709 1.00 84.31 281 GLN A O 1
ATOM 2163 N N . SER A 1 282 ? 28.858 0.952 -10.206 1.00 77.12 282 SER A N 1
ATOM 2164 C CA . SER A 1 282 ? 27.727 0.424 -9.432 1.00 77.12 282 SER A CA 1
ATOM 2165 C C . SER A 1 282 ? 27.460 1.253 -8.169 1.00 77.12 282 SER A C 1
ATOM 2167 O O . SER A 1 282 ? 26.321 1.633 -7.900 1.00 77.12 282 SER A O 1
ATOM 2169 N N . THR A 1 283 ? 28.513 1.618 -7.438 1.00 75.06 283 THR A N 1
ATOM 2170 C CA . THR A 1 283 ? 28.447 2.480 -6.248 1.00 75.06 283 THR A CA 1
ATOM 2171 C C . THR A 1 283 ? 27.990 3.900 -6.592 1.00 75.06 283 THR A C 1
ATOM 2173 O O . THR A 1 283 ? 27.166 4.484 -5.886 1.00 75.06 283 THR A O 1
ATOM 2176 N N . LEU A 1 284 ? 28.507 4.471 -7.683 1.00 77.56 284 LEU A N 1
ATOM 2177 C CA . LEU A 1 284 ? 28.145 5.799 -8.183 1.00 77.56 284 LEU A CA 1
ATOM 2178 C C . LEU A 1 284 ? 26.678 5.853 -8.604 1.00 77.56 284 LEU A C 1
ATOM 2180 O O . LEU A 1 284 ? 25.975 6.796 -8.229 1.00 77.56 284 LEU A O 1
ATOM 2184 N N . SER A 1 285 ? 26.215 4.826 -9.316 1.00 74.88 285 SER A N 1
ATOM 2185 C CA . SER A 1 285 ? 24.823 4.719 -9.751 1.00 74.88 285 SER A CA 1
ATOM 2186 C C . SER A 1 285 ? 23.890 4.599 -8.544 1.00 74.88 285 SER A C 1
ATOM 2188 O O . SER A 1 285 ? 22.958 5.388 -8.397 1.00 74.88 285 SER A O 1
ATOM 2190 N N . ALA A 1 286 ? 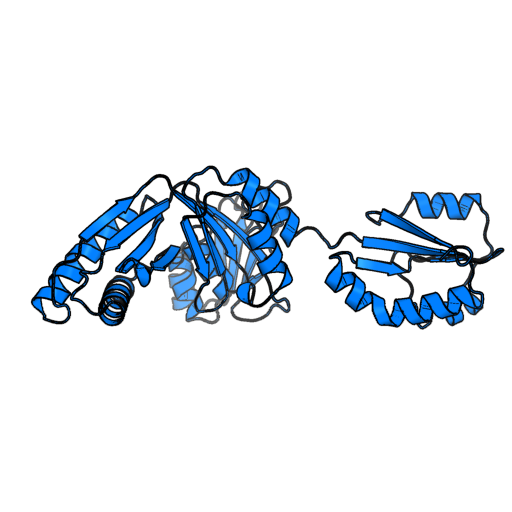24.238 3.743 -7.576 1.00 66.88 286 ALA A N 1
ATOM 2191 C CA . ALA A 1 286 ? 23.482 3.587 -6.333 1.00 66.88 286 ALA A CA 1
ATOM 2192 C C . ALA A 1 286 ? 23.417 4.872 -5.481 1.00 66.88 286 ALA A C 1
ATOM 2194 O O . ALA A 1 286 ? 22.401 5.137 -4.838 1.00 66.88 286 ALA A O 1
ATOM 2195 N N . ARG A 1 287 ? 24.487 5.682 -5.458 1.00 67.62 287 ARG A N 1
ATOM 2196 C CA . ARG A 1 287 ? 24.553 6.916 -4.652 1.00 67.62 287 ARG A CA 1
ATOM 2197 C C . ARG A 1 287 ? 23.836 8.101 -5.296 1.00 67.62 287 ARG A C 1
ATOM 2199 O O . ARG A 1 287 ? 23.321 8.955 -4.580 1.00 67.62 287 ARG A O 1
ATOM 2206 N N . THR A 1 288 ? 23.860 8.196 -6.623 1.00 66.25 288 THR A N 1
ATOM 2207 C CA . THR A 1 288 ? 23.327 9.355 -7.363 1.00 66.25 288 THR A CA 1
ATOM 2208 C C . THR A 1 288 ? 21.927 9.120 -7.926 1.00 66.25 288 THR A C 1
ATOM 2210 O O . THR A 1 288 ? 21.207 10.088 -8.159 1.00 66.25 288 THR A O 1
ATOM 2213 N N . GLY A 1 289 ? 21.516 7.859 -8.103 1.00 59.09 289 GLY A N 1
ATOM 2214 C CA . GLY A 1 289 ? 20.252 7.495 -8.748 1.00 59.09 289 GLY A CA 1
ATOM 2215 C C . GLY A 1 289 ? 20.258 7.689 -10.269 1.00 59.09 289 GLY A C 1
ATOM 2216 O O . GLY A 1 289 ? 19.187 7.859 -10.855 1.00 59.09 289 GLY A O 1
ATOM 2217 N N . PHE A 1 290 ? 21.444 7.710 -10.884 1.00 73.69 290 PHE A N 1
ATOM 2218 C CA . PHE A 1 290 ? 21.655 7.758 -12.331 1.00 73.69 290 PHE A CA 1
ATOM 2219 C C . PHE A 1 290 ? 22.334 6.480 -12.809 1.00 73.69 290 PHE A C 1
ATOM 2221 O O . PHE A 1 290 ? 23.252 5.998 -12.151 1.00 73.69 290 PHE A O 1
ATOM 2228 N N . GLU A 1 291 ? 21.942 5.983 -13.977 1.00 77.31 291 GLU A N 1
ATOM 2229 C CA . GLU A 1 291 ? 22.637 4.879 -14.632 1.00 77.31 291 GLU A CA 1
ATOM 2230 C C . GLU A 1 291 ? 23.739 5.484 -15.504 1.00 77.31 291 GLU A C 1
ATOM 2232 O O . GLU A 1 291 ? 23.467 6.115 -16.525 1.00 77.31 291 GLU A O 1
ATOM 2237 N N . PHE A 1 292 ? 24.997 5.331 -15.103 1.00 84.56 292 PHE A N 1
ATOM 2238 C CA . PHE A 1 292 ? 26.111 5.772 -15.939 1.00 84.56 292 PHE A CA 1
ATOM 2239 C C . PHE A 1 292 ? 26.448 4.693 -16.957 1.00 84.56 292 PHE A C 1
ATOM 2241 O O . PHE A 1 292 ? 26.746 3.564 -16.578 1.00 84.56 292 PHE A O 1
ATOM 2248 N N . VAL A 1 293 ? 26.464 5.046 -18.237 1.00 87.69 293 VAL A N 1
ATOM 2249 C CA . VAL A 1 293 ? 26.766 4.136 -19.344 1.00 87.69 293 VAL A CA 1
ATOM 2250 C C . VAL A 1 293 ? 28.008 4.649 -20.054 1.00 87.69 293 VAL A C 1
ATOM 2252 O O . VAL A 1 293 ? 28.023 5.786 -20.517 1.00 87.69 293 VAL A O 1
ATOM 2255 N N . LEU A 1 294 ? 29.056 3.830 -20.166 1.00 91.19 294 LEU A N 1
ATOM 2256 C CA . LEU A 1 294 ? 30.190 4.163 -21.029 1.00 91.19 294 LEU A CA 1
ATOM 2257 C C . LEU A 1 294 ? 29.739 4.017 -22.485 1.00 91.19 294 LEU A C 1
ATOM 2259 O O . LEU A 1 294 ? 29.679 2.912 -23.006 1.00 91.19 294 LEU A O 1
ATOM 2263 N N . ALA A 1 295 ? 29.390 5.126 -23.118 1.00 90.00 295 ALA A N 1
ATOM 2264 C CA . ALA A 1 295 ? 28.840 5.172 -24.465 1.00 90.00 295 ALA A CA 1
ATOM 2265 C C . ALA A 1 295 ? 29.928 5.168 -25.547 1.00 90.00 295 ALA A C 1
ATOM 2267 O O . ALA A 1 295 ? 29.677 4.798 -26.693 1.00 90.00 295 ALA A O 1
ATOM 2268 N N . GLY A 1 296 ? 31.146 5.589 -25.201 1.00 89.88 296 GLY A N 1
ATOM 2269 C CA . GLY A 1 296 ? 32.235 5.616 -26.162 1.00 89.88 296 GLY A CA 1
ATOM 2270 C C . GLY A 1 296 ? 33.613 5.816 -25.556 1.00 89.88 296 GLY A C 1
ATOM 2271 O O . GLY A 1 296 ? 33.771 6.417 -24.494 1.00 89.88 296 GLY A O 1
ATOM 2272 N N . VAL A 1 297 ? 34.619 5.336 -26.279 1.00 90.56 297 VAL A N 1
ATOM 2273 C CA . VAL A 1 297 ? 36.028 5.679 -26.075 1.00 90.56 297 VAL A CA 1
ATOM 2274 C C . VAL A 1 297 ? 36.549 6.230 -27.394 1.00 90.56 297 VAL A C 1
ATOM 2276 O O . VAL A 1 297 ? 36.276 5.665 -28.452 1.00 90.56 297 VAL A O 1
ATOM 2279 N N . VAL A 1 298 ? 37.276 7.339 -27.334 1.00 89.25 298 VAL A N 1
ATOM 2280 C CA . VAL A 1 298 ? 37.756 8.077 -28.506 1.00 89.25 298 VAL A CA 1
ATOM 2281 C C . VAL A 1 298 ? 39.243 8.390 -28.334 1.00 89.25 298 VAL A C 1
ATOM 2283 O O . VAL A 1 298 ? 39.686 8.746 -27.241 1.00 89.25 298 VAL A O 1
ATOM 2286 N N . ASP A 1 299 ? 40.037 8.241 -29.394 1.00 86.75 299 ASP A N 1
ATOM 2287 C CA . ASP A 1 299 ? 41.389 8.804 -29.482 1.00 86.75 299 ASP A CA 1
ATOM 2288 C C . ASP A 1 299 ? 41.466 9.863 -30.594 1.00 86.75 299 ASP A C 1
ATOM 2290 O O . ASP A 1 299 ? 40.447 10.285 -31.125 1.00 86.75 299 ASP A O 1
ATOM 2294 N N . SER A 1 300 ? 42.662 10.347 -30.932 1.00 81.81 300 SER A N 1
ATOM 2295 C CA . SER A 1 300 ? 42.812 11.414 -31.929 1.00 81.81 300 SER A CA 1
ATOM 2296 C C . SER A 1 300 ? 42.473 11.007 -33.368 1.00 81.81 300 SER A C 1
ATOM 2298 O O . SER A 1 300 ? 42.5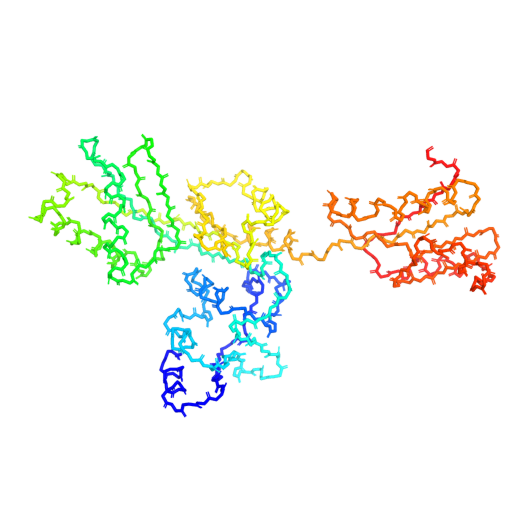22 11.864 -34.247 1.00 81.81 300 SER A O 1
ATOM 2300 N N . ARG A 1 301 ? 42.217 9.721 -33.648 1.00 81.12 301 ARG A N 1
ATOM 2301 C CA . ARG A 1 301 ? 41.979 9.207 -35.010 1.00 81.12 301 ARG A CA 1
ATOM 2302 C C . ARG A 1 301 ? 40.846 8.189 -35.111 1.00 81.12 301 ARG A C 1
ATOM 2304 O O . ARG A 1 301 ? 40.352 7.953 -36.209 1.00 81.12 301 ARG A O 1
ATOM 2311 N N . ARG A 1 302 ? 40.489 7.519 -34.017 1.00 89.12 302 ARG A N 1
ATOM 2312 C CA . ARG A 1 302 ? 39.558 6.389 -34.006 1.00 89.12 302 ARG A CA 1
ATOM 2313 C C . ARG A 1 302 ? 38.571 6.489 -32.857 1.00 89.12 302 ARG A C 1
ATOM 2315 O O . ARG A 1 302 ? 38.867 7.048 -31.800 1.00 89.12 302 ARG A O 1
ATOM 2322 N N . SER A 1 303 ? 37.419 5.856 -33.040 1.00 88.56 303 SER A N 1
ATOM 2323 C CA . SER A 1 303 ? 36.400 5.752 -31.999 1.00 88.56 303 SER A CA 1
ATOM 2324 C C . SER A 1 303 ? 35.772 4.374 -31.917 1.00 88.56 303 SER A C 1
ATOM 2326 O O . SER A 1 303 ? 35.599 3.688 -32.923 1.00 88.56 303 SER A O 1
ATOM 2328 N N . LEU A 1 304 ? 35.426 3.997 -30.690 1.00 90.00 304 LEU A N 1
ATOM 2329 C CA . LEU A 1 304 ? 34.574 2.864 -30.374 1.00 90.00 304 LEU A CA 1
ATOM 2330 C C . LEU A 1 304 ? 33.330 3.426 -29.689 1.00 90.00 304 LEU A C 1
ATOM 2332 O O . LEU A 1 304 ? 33.446 4.018 -28.616 1.00 90.00 304 LEU A O 1
ATOM 2336 N N . LEU A 1 305 ? 32.167 3.279 -30.320 1.00 89.06 305 LEU A N 1
ATOM 2337 C CA . LEU A 1 305 ? 30.920 3.926 -29.911 1.00 89.06 305 LEU A CA 1
ATOM 2338 C C . LEU A 1 305 ? 29.796 2.889 -29.821 1.00 89.06 305 LEU A C 1
ATOM 2340 O O . LEU A 1 305 ? 29.633 2.073 -30.724 1.00 89.06 305 LEU A O 1
ATOM 2344 N N . SER A 1 306 ? 29.011 2.929 -28.746 1.00 87.06 306 SER A N 1
ATOM 2345 C CA . SER A 1 306 ? 27.855 2.051 -28.539 1.00 87.06 306 SER A CA 1
ATOM 2346 C C . SER A 1 306 ? 26.828 2.718 -27.628 1.00 87.06 306 SER A C 1
ATOM 2348 O O . SER A 1 306 ? 27.128 3.040 -26.479 1.00 87.06 306 SER A O 1
ATOM 2350 N N . TYR A 1 307 ? 25.591 2.877 -28.109 1.00 79.88 307 TYR A N 1
ATOM 2351 C CA . TYR A 1 307 ? 24.504 3.409 -27.278 1.00 79.88 307 TYR A CA 1
ATOM 2352 C C . TYR A 1 307 ? 24.020 2.419 -26.205 1.00 79.88 307 TYR A C 1
ATOM 2354 O O . TYR A 1 307 ? 23.480 2.829 -25.173 1.00 79.88 307 TYR A O 1
ATOM 2362 N N . ASP A 1 308 ? 24.258 1.125 -26.413 1.00 79.00 308 ASP A N 1
ATOM 2363 C CA . ASP A 1 308 ? 23.930 0.076 -25.444 1.00 79.00 308 ASP A CA 1
ATOM 2364 C C . ASP A 1 308 ? 24.969 -0.021 -24.315 1.00 79.00 308 ASP A C 1
ATOM 2366 O O . ASP A 1 308 ? 24.709 -0.630 -23.278 1.00 79.00 308 ASP A O 1
ATOM 2370 N N . GLY A 1 309 ? 26.109 0.657 -24.481 1.00 85.75 309 GLY A N 1
ATOM 2371 C CA . GLY A 1 309 ? 27.201 0.713 -23.522 1.00 85.75 309 GLY A CA 1
ATOM 2372 C C . GLY A 1 309 ? 28.369 -0.202 -23.878 1.00 85.75 309 GLY A C 1
ATOM 2373 O O . GLY A 1 309 ? 28.230 -1.211 -24.569 1.00 85.75 309 GLY A O 1
ATOM 2374 N N . LEU A 1 310 ? 29.546 0.178 -23.392 1.00 88.81 310 LEU A N 1
ATOM 2375 C CA . LEU A 1 310 ? 30.799 -0.555 -23.498 1.00 88.81 310 LEU A CA 1
ATOM 2376 C C . LEU A 1 310 ? 31.190 -1.091 -22.119 1.00 88.81 310 LEU A C 1
ATOM 2378 O O . LEU A 1 310 ? 31.099 -0.384 -21.113 1.00 88.81 310 LEU A O 1
ATOM 2382 N N . ASP A 1 311 ? 31.692 -2.323 -22.071 1.00 88.81 311 ASP A N 1
ATOM 2383 C CA . ASP A 1 311 ? 32.307 -2.861 -20.858 1.00 88.81 311 ASP A CA 1
ATOM 2384 C C . ASP A 1 311 ? 33.634 -2.135 -20.603 1.00 88.81 311 ASP A C 1
ATOM 2386 O O . ASP A 1 311 ? 34.632 -2.380 -21.281 1.00 88.81 311 ASP A O 1
ATOM 2390 N N . ALA A 1 312 ? 33.655 -1.251 -19.604 1.00 88.00 312 ALA A N 1
ATOM 2391 C CA . ALA A 1 312 ? 34.826 -0.451 -19.257 1.00 88.00 312 ALA A CA 1
ATOM 2392 C C . ALA A 1 312 ? 36.068 -1.294 -18.918 1.00 88.00 312 ALA A C 1
ATOM 2394 O O . ALA A 1 312 ? 37.186 -0.857 -19.188 1.00 88.00 312 ALA A O 1
ATOM 2395 N N . SER A 1 313 ? 35.895 -2.517 -18.399 1.00 87.75 313 SER A N 1
ATOM 2396 C CA . SER A 1 313 ? 37.012 -3.418 -18.082 1.00 87.75 313 SER A CA 1
ATOM 2397 C C . SER A 1 313 ? 37.686 -4.000 -19.330 1.00 87.75 313 SER A C 1
ATOM 2399 O O . SER A 1 313 ? 38.858 -4.377 -19.292 1.00 87.75 313 SER A O 1
ATOM 2401 N N . ARG A 1 314 ? 36.961 -4.042 -20.455 1.00 87.56 314 ARG A N 1
ATOM 2402 C CA . ARG A 1 314 ? 37.416 -4.593 -21.742 1.00 87.56 314 ARG A CA 1
ATOM 2403 C C . ARG A 1 314 ? 37.494 -3.554 -22.855 1.00 87.56 314 ARG A C 1
ATOM 2405 O O . ARG A 1 314 ? 37.975 -3.868 -23.940 1.00 87.56 314 ARG A O 1
ATOM 2412 N N . ALA A 1 315 ? 37.081 -2.318 -22.590 1.00 85.25 315 ALA A N 1
ATOM 2413 C CA . ALA A 1 315 ? 36.954 -1.263 -23.588 1.00 85.25 315 ALA A CA 1
ATOM 2414 C C . ALA A 1 315 ? 38.256 -1.011 -24.363 1.00 85.25 315 ALA A C 1
ATOM 2416 O O . ALA A 1 315 ? 38.211 -0.778 -25.563 1.00 85.25 315 ALA A O 1
ATOM 2417 N N . LEU A 1 316 ? 39.425 -1.119 -23.718 1.00 85.62 316 LEU A N 1
ATOM 2418 C CA . LEU A 1 316 ? 40.718 -0.961 -24.397 1.00 85.62 316 LEU A CA 1
ATOM 2419 C C . LEU A 1 316 ? 41.056 -2.113 -25.350 1.00 85.62 316 LEU A C 1
ATOM 2421 O O . LEU A 1 316 ? 41.705 -1.875 -26.366 1.00 85.62 316 LEU A O 1
ATOM 2425 N N . ALA A 1 317 ? 40.644 -3.340 -25.021 1.00 84.94 317 ALA A N 1
ATOM 2426 C CA . ALA A 1 317 ? 40.847 -4.498 -25.886 1.00 84.94 317 ALA A CA 1
ATOM 2427 C C . ALA A 1 317 ? 39.965 -4.371 -27.134 1.00 84.94 317 ALA A C 1
ATOM 2429 O O . ALA A 1 317 ? 40.489 -4.351 -28.243 1.00 84.94 317 ALA A O 1
ATOM 2430 N N . PHE A 1 318 ? 38.664 -4.128 -26.944 1.00 85.69 318 PHE A N 1
ATOM 2431 C CA . PHE A 1 318 ? 37.726 -3.899 -28.047 1.00 85.69 318 PHE A CA 1
ATOM 2432 C C . PHE A 1 318 ? 38.104 -2.686 -28.901 1.00 85.69 318 PHE A C 1
ATOM 2434 O O . PHE A 1 318 ? 37.971 -2.725 -30.116 1.00 85.69 318 PHE A O 1
ATOM 2441 N N . PHE A 1 319 ? 38.653 -1.624 -28.306 1.00 86.06 319 PHE A N 1
ATOM 2442 C CA . PHE A 1 319 ? 39.096 -0.462 -29.076 1.00 86.06 319 PHE A CA 1
ATOM 2443 C C . PHE A 1 319 ? 40.239 -0.802 -30.045 1.00 86.06 319 PHE A C 1
ATOM 2445 O O . PHE A 1 319 ? 40.341 -0.210 -31.114 1.00 86.06 319 PHE A O 1
ATOM 2452 N N . ASN A 1 320 ? 41.133 -1.729 -29.699 1.00 83.88 320 ASN A N 1
ATOM 2453 C CA . ASN A 1 320 ? 42.228 -2.078 -30.604 1.00 83.88 320 ASN A CA 1
ATOM 2454 C C . ASN A 1 320 ? 41.750 -2.892 -31.812 1.00 83.88 320 ASN A C 1
ATOM 2456 O O . ASN A 1 320 ? 42.321 -2.720 -32.890 1.00 83.88 320 ASN A O 1
ATOM 2460 N N . ASP A 1 321 ? 40.710 -3.707 -31.628 1.00 81.44 321 ASP A N 1
ATOM 2461 C CA . ASP A 1 321 ? 40.222 -4.654 -32.632 1.00 81.44 321 ASP A CA 1
ATOM 2462 C C . ASP A 1 321 ? 39.058 -4.099 -33.474 1.00 81.44 321 ASP A C 1
ATOM 2464 O O . ASP A 1 321 ? 38.956 -4.405 -34.659 1.00 81.44 321 ASP A O 1
ATOM 2468 N N . GLU A 1 322 ? 38.196 -3.262 -32.887 1.00 85.50 322 GLU A N 1
ATOM 2469 C CA . GLU A 1 322 ? 36.897 -2.877 -33.465 1.00 85.50 322 GLU A CA 1
ATOM 2470 C C . GLU A 1 322 ? 36.731 -1.361 -33.681 1.00 85.50 322 GLU A C 1
ATOM 2472 O O . GLU A 1 322 ? 35.722 -0.929 -34.241 1.00 85.50 322 GLU A O 1
ATOM 2477 N N . ALA A 1 323 ? 37.689 -0.523 -33.257 1.00 85.31 323 ALA A N 1
ATOM 2478 C CA . ALA A 1 323 ? 37.560 0.925 -33.430 1.00 85.31 323 ALA A CA 1
ATOM 2479 C C . ALA A 1 323 ? 37.673 1.344 -34.902 1.00 85.31 323 ALA A C 1
ATOM 2481 O O . ALA A 1 323 ? 38.579 0.925 -35.628 1.00 85.31 323 ALA A O 1
ATOM 2482 N N . VAL A 1 324 ? 36.789 2.249 -35.310 1.00 87.25 324 VAL A N 1
ATOM 2483 C CA . VAL A 1 324 ? 36.688 2.744 -36.688 1.00 87.25 324 VAL A CA 1
ATOM 2484 C C . VAL A 1 324 ? 37.391 4.096 -36.803 1.00 87.25 324 VAL A C 1
ATOM 2486 O O . VAL A 1 324 ? 37.381 4.881 -35.848 1.00 87.25 324 VAL A O 1
ATOM 2489 N N . GLU A 1 325 ? 38.020 4.365 -37.954 1.00 83.56 325 GLU A N 1
ATOM 2490 C CA . GLU A 1 325 ? 38.544 5.699 -38.273 1.00 83.56 325 GLU A CA 1
ATOM 2491 C C . GLU A 1 325 ? 37.438 6.746 -38.196 1.00 83.56 325 GLU A C 1
ATOM 2493 O O . GLU A 1 325 ? 36.301 6.520 -38.613 1.00 83.56 325 GLU A O 1
ATOM 2498 N N . GLN A 1 326 ? 37.783 7.880 -37.602 1.00 70.44 326 GLN A N 1
ATOM 2499 C CA . GLN A 1 326 ? 36.820 8.869 -37.174 1.00 70.44 326 GLN A CA 1
ATOM 2500 C C . GLN A 1 326 ? 36.905 10.137 -38.019 1.00 70.44 326 GLN A C 1
ATOM 2502 O O . GLN A 1 326 ? 37.985 10.663 -38.275 1.00 70.44 326 GLN A O 1
ATOM 2507 N N . ASP A 1 327 ? 35.733 10.646 -38.379 1.00 76.38 327 ASP A N 1
ATOM 2508 C CA . ASP A 1 327 ? 35.517 11.997 -38.880 1.00 76.38 327 ASP A CA 1
ATOM 2509 C C . ASP A 1 327 ? 34.840 12.838 -37.777 1.00 76.38 327 ASP A C 1
ATOM 2511 O O . ASP A 1 327 ? 33.934 12.354 -37.086 1.00 76.38 327 ASP A O 1
ATOM 2515 N N . GLU A 1 328 ? 35.303 14.076 -37.569 1.00 72.44 328 GLU A N 1
ATOM 2516 C CA . GLU A 1 328 ? 34.849 14.943 -36.468 1.00 72.44 328 GLU A CA 1
ATOM 2517 C C . GLU A 1 328 ? 33.357 15.291 -36.588 1.00 72.44 328 GLU A C 1
ATOM 2519 O O . GLU A 1 328 ? 32.638 15.288 -35.582 1.00 72.44 328 GLU A O 1
ATOM 2524 N N . GLU A 1 329 ? 32.860 15.521 -37.810 1.00 77.62 329 GLU A N 1
ATOM 2525 C CA . GLU A 1 329 ? 31.434 15.778 -38.048 1.00 77.62 329 GLU A CA 1
ATOM 2526 C C . GLU A 1 329 ? 30.590 14.545 -37.708 1.00 77.62 329 GLU A C 1
ATOM 2528 O O . GLU A 1 329 ? 29.554 14.652 -37.044 1.00 77.62 329 GLU A O 1
ATOM 2533 N N . SER A 1 330 ? 31.062 13.362 -38.095 1.00 77.50 330 SER A N 1
ATOM 2534 C CA . SER A 1 330 ? 30.389 12.089 -37.833 1.00 77.50 330 SER A CA 1
ATOM 2535 C C . SER A 1 330 ? 30.279 11.768 -36.335 1.00 77.50 330 SER A C 1
ATOM 2537 O O . SER A 1 330 ? 29.215 11.343 -35.874 1.00 77.50 330 SER A O 1
ATOM 2539 N N . LEU A 1 331 ? 31.330 12.028 -35.544 1.00 78.81 331 LEU A N 1
ATOM 2540 C CA . LEU A 1 331 ? 31.277 11.889 -34.082 1.00 78.81 331 LEU A CA 1
ATOM 2541 C C . LEU A 1 331 ? 30.283 12.874 -33.463 1.00 78.81 331 LEU A C 1
ATOM 2543 O O . LEU A 1 331 ? 29.480 12.492 -32.610 1.00 78.81 331 LEU A O 1
ATOM 2547 N N . PHE A 1 332 ? 30.332 14.139 -33.878 1.00 78.25 332 PHE A N 1
ATOM 2548 C CA . PHE A 1 332 ? 29.452 15.168 -33.335 1.00 78.25 332 PHE A CA 1
ATOM 2549 C C . PHE A 1 332 ? 27.976 14.860 -33.623 1.00 78.25 332 PHE A C 1
ATOM 2551 O O . PHE A 1 332 ? 27.125 14.976 -32.736 1.00 78.25 332 PHE A O 1
ATOM 2558 N N . LEU A 1 333 ? 27.667 14.403 -34.840 1.00 76.75 333 LEU A N 1
ATOM 2559 C CA . LEU A 1 333 ? 26.327 13.957 -35.222 1.00 76.75 333 LEU A CA 1
ATOM 2560 C C . LEU A 1 333 ? 25.863 12.763 -34.379 1.00 76.75 333 LEU A C 1
ATOM 2562 O O . LEU A 1 333 ? 24.726 12.761 -33.905 1.00 76.75 333 LEU A O 1
ATOM 2566 N N . TRP A 1 334 ? 26.745 11.793 -34.129 1.00 82.38 334 TRP A N 1
ATOM 2567 C CA . TRP A 1 334 ? 26.456 10.651 -33.262 1.00 82.38 334 TRP A CA 1
ATOM 2568 C C . TRP A 1 334 ? 26.196 11.078 -31.809 1.00 82.38 334 TRP A C 1
ATOM 2570 O O . TRP A 1 334 ? 25.213 10.654 -31.200 1.00 82.38 334 TRP A O 1
ATOM 2580 N N . MET A 1 335 ? 27.018 11.971 -31.252 1.00 78.19 335 MET A N 1
ATOM 2581 C CA . MET A 1 335 ? 26.814 12.497 -29.897 1.00 78.19 335 MET A CA 1
ATOM 2582 C C . MET A 1 335 ? 25.494 13.263 -29.788 1.00 78.19 335 MET A C 1
ATOM 2584 O O . MET A 1 335 ? 24.796 13.141 -28.789 1.00 78.19 335 MET A O 1
ATOM 2588 N N . ARG A 1 336 ? 25.100 14.007 -30.825 1.00 72.50 336 ARG A N 1
ATOM 2589 C CA . ARG A 1 336 ? 23.828 14.741 -30.844 1.00 72.50 336 ARG A CA 1
ATOM 2590 C C . ARG A 1 336 ? 22.602 13.827 -30.960 1.00 72.50 336 ARG A C 1
ATOM 2592 O O . ARG A 1 336 ? 21.524 14.212 -30.514 1.00 72.50 336 ARG A O 1
ATOM 2599 N N . ALA A 1 337 ? 22.755 12.644 -31.549 1.00 77.44 337 ALA A N 1
ATOM 2600 C CA . ALA A 1 337 ? 21.684 11.666 -31.741 1.00 77.44 337 ALA A CA 1
ATOM 2601 C C . ALA A 1 337 ? 21.513 10.689 -30.559 1.00 77.44 337 ALA A C 1
ATOM 2603 O O . ALA A 1 337 ? 20.800 9.694 -30.685 1.00 77.44 337 ALA A O 1
ATOM 2604 N N . HIS A 1 338 ? 22.165 10.940 -29.417 1.00 74.25 338 HIS A N 1
ATOM 2605 C CA . HIS A 1 338 ? 22.186 9.988 -28.313 1.00 74.25 338 HIS A CA 1
ATOM 2606 C C . HIS A 1 338 ? 20.799 9.759 -27.666 1.00 74.25 338 HIS A C 1
ATOM 2608 O O . HIS A 1 338 ? 20.028 10.707 -27.497 1.00 74.25 338 HIS A O 1
ATOM 2614 N N . PRO A 1 339 ? 20.490 8.536 -27.194 1.00 69.44 339 PRO A N 1
ATOM 2615 C CA . PRO A 1 339 ? 19.238 8.235 -26.491 1.00 69.44 339 PRO A CA 1
ATOM 2616 C C . PRO A 1 339 ? 19.279 8.554 -24.982 1.00 69.44 339 PRO A C 1
ATOM 2618 O O . PRO A 1 339 ? 18.331 8.245 -24.265 1.00 69.44 339 PRO A O 1
ATOM 2621 N N . TYR A 1 340 ? 20.382 9.119 -24.481 1.00 70.00 340 TYR A N 1
ATOM 2622 C CA . TYR A 1 340 ? 20.601 9.411 -23.061 1.00 70.00 340 TYR A CA 1
ATOM 2623 C C . TYR A 1 340 ? 19.906 10.697 -22.593 1.00 70.00 340 TYR A C 1
ATOM 2625 O O . TYR A 1 340 ? 19.712 11.631 -23.370 1.00 70.00 340 TYR A O 1
ATOM 2633 N N . ASP A 1 341 ? 19.606 10.781 -21.295 1.00 53.88 341 ASP A N 1
ATOM 2634 C CA . ASP A 1 341 ? 19.010 11.971 -20.671 1.00 53.88 341 ASP A CA 1
ATOM 2635 C C . ASP A 1 341 ? 20.009 13.135 -20.531 1.00 53.88 341 ASP A C 1
ATOM 2637 O O . ASP A 1 341 ? 19.610 14.296 -20.420 1.00 53.88 341 ASP A O 1
ATOM 2641 N N . ALA A 1 342 ? 21.308 12.820 -20.495 1.00 55.00 342 ALA A N 1
ATOM 2642 C CA . ALA A 1 342 ? 22.417 13.768 -20.543 1.00 55.00 342 ALA A CA 1
ATOM 2643 C C . ALA A 1 342 ? 23.689 13.078 -21.072 1.00 55.00 342 ALA A C 1
ATOM 2645 O O . ALA A 1 342 ? 23.989 11.948 -20.681 1.00 55.00 342 ALA A O 1
ATOM 2646 N N . GLY A 1 343 ? 24.451 13.769 -21.923 1.00 51.47 343 GLY A N 1
ATOM 2647 C CA . GLY A 1 343 ? 25.798 13.368 -22.335 1.00 51.47 343 GLY A CA 1
ATOM 2648 C C . GLY A 1 343 ? 26.859 14.129 -21.540 1.00 51.47 343 GLY A C 1
ATOM 2649 O O . GLY A 1 343 ? 26.770 15.350 -21.411 1.00 51.47 343 GLY A O 1
ATOM 2650 N N . VAL A 1 344 ? 27.858 13.427 -21.000 1.00 60.47 344 VAL A N 1
ATOM 2651 C CA . VAL A 1 344 ? 29.002 14.046 -20.310 1.00 60.47 344 VAL A CA 1
ATOM 2652 C C . VAL A 1 344 ? 30.301 13.598 -20.972 1.00 60.47 344 VAL A C 1
ATOM 2654 O O . VAL A 1 344 ? 30.544 12.408 -21.174 1.00 60.47 344 VAL A O 1
ATOM 2657 N N . GLN A 1 345 ? 31.138 14.578 -21.302 1.00 59.97 345 GLN A N 1
ATOM 2658 C CA . GLN A 1 345 ? 32.478 14.374 -21.835 1.00 59.97 345 GLN A CA 1
ATOM 2659 C C . GLN A 1 345 ? 33.480 14.294 -20.681 1.00 59.97 345 GLN A C 1
ATOM 2661 O O . GLN A 1 345 ? 33.551 15.204 -19.854 1.00 59.97 345 GLN A O 1
ATOM 2666 N N . ALA A 1 346 ? 34.241 13.202 -20.619 1.00 56.00 346 ALA A N 1
ATOM 2667 C CA . ALA A 1 346 ? 35.359 13.059 -19.695 1.00 56.00 346 ALA A CA 1
ATOM 2668 C C . ALA A 1 346 ? 36.669 13.219 -20.478 1.00 56.00 346 ALA A C 1
ATOM 2670 O O . ALA A 1 346 ? 37.060 12.321 -21.227 1.00 56.00 346 ALA A O 1
ATOM 2671 N N . ASP A 1 347 ? 37.335 14.364 -20.309 1.00 44.81 347 ASP A N 1
ATOM 2672 C CA . ASP A 1 347 ? 38.645 14.632 -20.905 1.00 44.81 347 ASP A CA 1
ATOM 2673 C C . ASP A 1 347 ? 39.761 14.215 -19.942 1.00 44.81 347 ASP A C 1
ATOM 2675 O O . ASP A 1 347 ? 39.871 14.722 -18.826 1.00 44.81 347 ASP A O 1
ATOM 2679 N N . GLY A 1 348 ? 40.664 13.342 -20.397 1.00 45.28 348 GLY A N 1
ATOM 2680 C CA . GLY A 1 348 ? 41.841 12.912 -19.629 1.00 45.28 348 GLY A CA 1
ATOM 2681 C C . GLY A 1 348 ? 42.922 13.986 -19.417 1.00 45.28 348 GLY A C 1
ATOM 2682 O O . GLY A 1 348 ? 44.035 13.637 -19.030 1.00 45.28 348 GLY A O 1
ATOM 2683 N N . VAL A 1 349 ? 42.638 15.261 -19.703 1.00 35.81 349 VAL A N 1
ATOM 2684 C CA . VAL A 1 349 ? 43.583 16.391 -19.589 1.00 35.81 349 VAL A CA 1
ATOM 2685 C C . VAL A 1 349 ? 43.244 17.309 -18.406 1.00 35.81 349 VAL A C 1
ATOM 2687 O O . VAL A 1 349 ? 44.127 17.997 -17.898 1.00 35.81 349 VAL A O 1
ATOM 2690 N N . HIS A 1 350 ? 42.010 17.261 -17.897 1.00 32.50 350 HIS A N 1
ATOM 2691 C CA . HIS A 1 350 ? 41.577 18.043 -16.739 1.00 32.50 350 HIS A CA 1
ATOM 2692 C C . HIS A 1 350 ? 40.663 17.203 -15.835 1.00 32.50 350 HIS A C 1
ATOM 2694 O O . HIS A 1 350 ? 39.444 17.210 -15.987 1.00 32.50 350 HIS A O 1
ATOM 2700 N N . ILE A 1 351 ? 41.278 16.486 -14.890 1.00 32.41 351 ILE A N 1
ATOM 2701 C CA . ILE A 1 351 ? 40.641 16.031 -13.645 1.00 32.41 351 ILE A CA 1
ATOM 2702 C C . ILE A 1 351 ? 41.318 16.774 -12.501 1.00 32.41 351 ILE A C 1
ATOM 2704 O O . ILE A 1 351 ? 42.572 16.820 -12.520 1.00 32.41 351 ILE A O 1
#

Radius of gyration: 26.85 Å; chains: 1; bounding box: 68×46×73 Å

pLDDT: mean 84.54, std 11.45, range [32.41, 97.81]

Sequence (351 aa):
MASATQIGALAGVSRVTIWSDVAGVYSADPRKVKDACLLPLLRLDEASELARLAAPVLHARTLQPVSGSEIDLQLRCSYTPDQGSTRIERVLASGTGARIVTSHDDVCLIEFQVPASQDFKLAHKEIDQILKRAQVRPLAVGVHNDRQLLQFCYTSEVADSALKILDEGYAIALAEARLGLPGELRLRQGLALVAMVGAGVTRNPLHCHRFWQQLKGQPVEFTWQSDDGISLVAVLRTGPTESLIQGLHQSVFRAEKRIGLVLFGKGNIGSRWLELFAREQSTLSARTGFEFVLAGVVDSRRSLLSYDGLDASRALAFFNDEAVEQDEESLFLWMRAHPYDAGVQADGVHI

Foldseek 3Di:
DLVQLQVCLVVVHQETEDEDQDAEDWQEPCVLAVPTHHAQEDELVLLLLVLQLPDVQHHNSNSVSVVVHNYKYKYGYPVCRPPHIYIYYHDDDPDAAFSHKYKDQKKKKKKKQDPPPWDLVLVVVQLVVLCVVVVNAANFWDDDVVRSMIIGMDGPVCQVVSQVSSVVSVVVCVVVVSIPDDIDIDMDIAKMKIKTFAHNNQVPVQLVVQLVVLCVPFQWPDWGADPRRGMTMTMGNHDDCSVSSNSSCCSRPPQQFEEEEEEEDCPPLVLVVLVVCLVCQVVVCVVPSHRYADQWYDYPFWIDGHLVGDNSVCRVVCCVVPIDTDDPVVVVVVQVPHPGPYYDYDYSPDD

Secondary structure (DSSP, 8-state):
-HHHHHHHHHHT-SEEEEEESSSS-BSS-TTT-TTPPB-SEEEHHHHHHHHHTT-TT--HHHHHHHHHSS-EEEEEESS-TTS-EEEEESS-----S--EEEEEEEEEEEEEE--TTS-HHHHHHHHHHHHHHHT---SEEEEEGGGTEEEEEEEHHHHHHHHHHHHHHHHHHHHTTSSSS--EEEEEEEEEEEEEESTTGGG-HHHHHHHHHHTTTS-EEEEEE-TTS-EEEEEESS---HHHHHHHHHHHHSPPEEEEEEEE--SHHHHHHHHHHHHHHHHHHHHHTEEEEEEEEE-SSEEEE-TT---TTTHHHHHHHHPEE--HHHHHHHHHT--SSEEEEEETT--

InterPro domains:
  IPR001048 Aspartate/glutamate/uridylate kinase [PF00696] (3-74)
  IPR036291 NAD(P)-binding domain superfamily [SSF51735] (257-335)
  IPR036393 Acetylglutamate kinase-like superfamily [G3DSA:3.40.1160.10] (2-90)
  IPR036393 Acetylglutamate kinase-like superfamily [SSF53633] (3-89)

Organism: Escherichia coli (NCBI:txid562)